Protein AF-A0A355B8I3-F1 (afdb_monomer)

Structure (mmCIF, N/CA/C/O backbone):
data_AF-A0A355B8I3-F1
#
_entry.id   AF-A0A355B8I3-F1
#
loop_
_atom_site.group_PDB
_atom_site.id
_atom_site.type_symbol
_atom_site.label_atom_id
_atom_site.label_alt_id
_atom_site.label_comp_id
_atom_site.label_asym_id
_atom_site.label_entity_id
_atom_site.label_seq_id
_atom_site.pdbx_PDB_ins_code
_atom_site.Cartn_x
_atom_site.Cartn_y
_atom_site.Cartn_z
_atom_site.occupancy
_atom_site.B_iso_or_equiv
_atom_site.auth_seq_id
_atom_site.auth_comp_id
_atom_site.auth_asym_id
_atom_site.auth_atom_id
_atom_site.pdbx_PDB_model_num
ATOM 1 N N . ASP A 1 1 ? -15.608 9.219 -5.983 1.00 76.56 1 ASP A N 1
ATOM 2 C CA . ASP A 1 1 ? -17.057 8.948 -5.830 1.00 76.56 1 ASP A CA 1
ATOM 3 C C . ASP A 1 1 ? -17.484 7.616 -6.443 1.00 76.56 1 ASP A C 1
ATOM 5 O O . ASP A 1 1 ? -17.866 6.732 -5.692 1.00 76.56 1 ASP A O 1
ATOM 9 N N . ALA A 1 2 ? -17.303 7.374 -7.747 1.00 85.56 2 ALA A N 1
ATOM 10 C CA . ALA A 1 2 ? -17.703 6.097 -8.370 1.00 85.56 2 ALA A CA 1
ATOM 11 C C . ALA A 1 2 ? -17.115 4.828 -7.702 1.00 85.56 2 ALA A C 1
ATOM 13 O O . ALA A 1 2 ? -17.824 3.844 -7.498 1.00 85.56 2 ALA A O 1
ATOM 14 N N . LEU A 1 3 ? -15.827 4.836 -7.329 1.00 86.81 3 LEU A N 1
ATOM 15 C CA . LEU A 1 3 ? -15.203 3.698 -6.634 1.00 86.81 3 LEU A CA 1
ATOM 16 C C . LEU A 1 3 ? -15.751 3.507 -5.210 1.00 86.81 3 LEU A C 1
ATOM 18 O O . LEU A 1 3 ? -15.923 2.374 -4.770 1.00 86.81 3 LEU A O 1
ATOM 22 N N . GLU A 1 4 ? -16.058 4.597 -4.504 1.00 89.25 4 GLU A N 1
ATOM 23 C CA . GLU A 1 4 ? -16.682 4.537 -3.179 1.00 89.25 4 GLU A CA 1
ATOM 24 C C . GLU A 1 4 ? -18.061 3.877 -3.260 1.00 89.25 4 GLU A C 1
ATOM 26 O O . GLU A 1 4 ? -18.339 2.944 -2.506 1.00 89.25 4 GLU A O 1
ATOM 31 N N . GLU A 1 5 ? -18.900 4.307 -4.205 1.00 88.00 5 GLU A N 1
ATOM 32 C CA . GLU A 1 5 ? -20.208 3.689 -4.443 1.00 88.00 5 GLU A CA 1
ATOM 33 C C . GLU A 1 5 ? -20.073 2.211 -4.808 1.00 88.00 5 GLU A C 1
ATOM 35 O O . GLU A 1 5 ? -20.807 1.365 -4.297 1.00 88.00 5 GLU A O 1
ATOM 40 N N . LEU A 1 6 ? -19.102 1.868 -5.657 1.00 88.19 6 LEU A N 1
ATOM 41 C CA . LEU A 1 6 ? -18.865 0.489 -6.065 1.00 88.19 6 LEU A CA 1
ATOM 42 C C . LEU A 1 6 ? -18.484 -0.413 -4.878 1.00 88.19 6 LEU A C 1
ATOM 44 O O . LEU A 1 6 ? -18.972 -1.543 -4.800 1.00 88.19 6 LEU A O 1
ATOM 48 N N . ILE A 1 7 ? -17.654 0.079 -3.950 1.00 88.88 7 ILE A N 1
ATOM 49 C CA . ILE A 1 7 ? -17.290 -0.641 -2.719 1.00 88.88 7 ILE A CA 1
ATOM 50 C C . ILE A 1 7 ? -18.510 -0.803 -1.802 1.00 88.88 7 ILE A C 1
ATOM 52 O O . ILE A 1 7 ? -18.747 -1.901 -1.293 1.00 88.88 7 ILE A O 1
ATOM 56 N N . LYS A 1 8 ? -19.324 0.249 -1.649 1.00 84.94 8 LYS A N 1
ATOM 57 C CA . LYS A 1 8 ? -20.537 0.231 -0.812 1.00 84.94 8 LYS A CA 1
ATOM 58 C C . LYS A 1 8 ? -21.642 -0.676 -1.361 1.00 84.94 8 LYS A C 1
ATOM 60 O O . LYS A 1 8 ? -22.374 -1.281 -0.586 1.00 84.94 8 LYS A O 1
ATOM 65 N N . ASN A 1 9 ? -21.739 -0.840 -2.680 1.00 83.19 9 ASN A N 1
ATOM 66 C CA . ASN A 1 9 ? -22.801 -1.603 -3.350 1.00 83.19 9 ASN A CA 1
ATOM 67 C C . ASN A 1 9 ? -22.689 -3.144 -3.214 1.00 83.19 9 ASN A C 1
ATOM 69 O O . ASN A 1 9 ? -23.221 -3.875 -4.051 1.00 83.19 9 ASN A O 1
ATOM 73 N N . ASN A 1 10 ? -22.003 -3.671 -2.189 1.00 66.75 10 ASN A N 1
ATOM 74 C CA . ASN A 1 10 ? -21.878 -5.103 -1.847 1.00 66.75 10 ASN A CA 1
ATOM 75 C C . ASN A 1 10 ? -21.347 -6.045 -2.949 1.00 66.75 10 ASN A C 1
ATOM 77 O O . ASN A 1 10 ? -21.286 -7.261 -2.748 1.00 66.75 10 ASN A O 1
ATOM 81 N N . LYS A 1 11 ? -20.889 -5.520 -4.093 1.00 75.38 11 LYS A N 1
ATOM 82 C CA . LYS A 1 11 ? -20.169 -6.314 -5.104 1.00 75.38 11 LYS A CA 1
ATOM 83 C C . LYS A 1 11 ? -18.812 -6.790 -4.576 1.00 75.38 11 LYS A C 1
ATOM 85 O O . LYS A 1 11 ? -18.351 -7.863 -4.952 1.00 75.38 11 LYS A O 1
ATOM 90 N N . PHE A 1 12 ? -18.224 -6.043 -3.642 1.00 80.62 12 PHE A N 1
ATOM 91 C CA . PHE A 1 12 ? -16.999 -6.405 -2.937 1.00 80.62 12 PHE A CA 1
ATOM 92 C C . PHE A 1 12 ? -17.297 -6.868 -1.508 1.00 80.62 12 PHE A C 1
ATOM 94 O O . PHE A 1 12 ? -17.072 -6.131 -0.552 1.00 80.62 12 PHE A O 1
ATOM 101 N N . LYS A 1 13 ? -17.766 -8.114 -1.354 1.00 78.81 13 LYS A N 1
ATOM 102 C CA . LYS A 1 13 ? -18.180 -8.707 -0.059 1.00 78.81 13 LYS A CA 1
ATOM 103 C C . LYS A 1 13 ? -17.162 -8.555 1.081 1.00 78.81 13 LYS A C 1
ATOM 105 O O . LYS A 1 13 ? -17.541 -8.554 2.245 1.00 78.81 13 LYS A O 1
ATOM 110 N N . HIS A 1 14 ? -15.873 -8.472 0.750 1.00 83.94 14 HIS A N 1
ATOM 111 C CA . HIS A 1 14 ? -14.788 -8.372 1.728 1.00 83.94 14 HIS A CA 1
ATOM 112 C C . HIS A 1 14 ? -14.311 -6.937 1.986 1.00 83.94 14 HIS A C 1
ATOM 114 O O . HIS A 1 14 ? -13.550 -6.730 2.924 1.00 83.94 14 HIS A O 1
ATOM 120 N N . LEU A 1 15 ? -14.763 -5.959 1.194 1.00 87.69 15 LEU A N 1
ATOM 121 C CA . LEU A 1 15 ? -14.405 -4.542 1.339 1.00 87.69 15 LEU A CA 1
ATOM 122 C C . LEU A 1 15 ? -15.595 -3.677 1.769 1.00 87.69 15 LEU A C 1
ATOM 124 O O . LEU A 1 15 ? -15.395 -2.600 2.316 1.00 87.69 15 LEU A O 1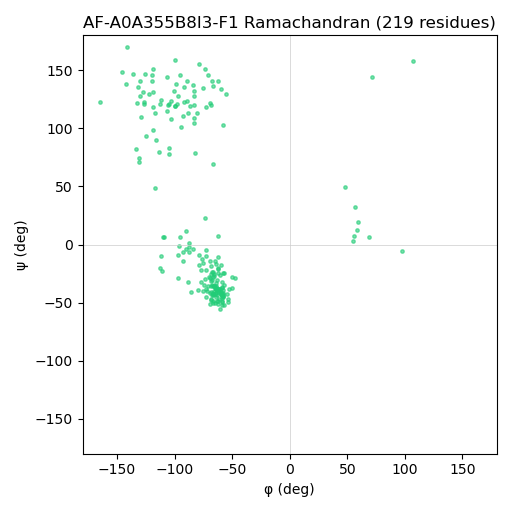
ATOM 128 N N . SER A 1 16 ? -16.828 -4.150 1.577 1.00 85.25 16 SER A N 1
ATOM 129 C CA . SER A 1 16 ? -18.055 -3.408 1.892 1.00 85.25 16 SER A CA 1
ATOM 130 C C . SER A 1 16 ? -18.221 -3.066 3.377 1.00 85.25 16 SER A C 1
ATOM 132 O O . SER A 1 16 ? -18.956 -2.144 3.707 1.00 85.25 16 SER A O 1
ATOM 134 N N . ASN A 1 17 ? -17.531 -3.782 4.270 1.00 88.25 17 ASN A N 1
ATOM 135 C CA . ASN A 1 17 ? -17.578 -3.555 5.720 1.00 88.25 17 ASN A CA 1
ATOM 136 C C . ASN A 1 17 ? -16.566 -2.506 6.211 1.00 88.25 17 ASN A C 1
ATOM 138 O O . ASN A 1 17 ? -16.439 -2.302 7.418 1.00 88.25 17 ASN A O 1
ATOM 142 N N . TYR A 1 18 ? -15.793 -1.901 5.309 1.00 93.69 18 TYR A N 1
ATOM 143 C CA . TYR A 1 18 ? -14.809 -0.887 5.662 1.00 93.69 18 TYR A CA 1
ATOM 144 C C . TYR A 1 18 ? -15.457 0.497 5.634 1.00 93.69 18 TYR A C 1
ATOM 146 O O . TYR A 1 18 ? -16.221 0.826 4.727 1.00 93.69 18 TYR A O 1
ATOM 154 N N . GLU A 1 19 ? -15.097 1.337 6.598 1.00 94.19 19 GLU A N 1
ATOM 155 C CA . GLU A 1 19 ? -15.420 2.757 6.568 1.00 94.19 19 GLU A CA 1
ATOM 156 C C . GLU A 1 19 ? -14.625 3.428 5.444 1.00 94.19 19 GLU A C 1
ATOM 158 O O . GLU A 1 19 ? -13.388 3.423 5.438 1.00 94.19 19 GLU A O 1
ATOM 163 N N . ILE A 1 20 ? -15.335 4.020 4.484 1.00 93.38 20 ILE A N 1
ATOM 164 C CA . ILE A 1 20 ? -14.699 4.703 3.358 1.00 93.38 20 ILE A CA 1
ATOM 165 C C . ILE A 1 20 ? -14.387 6.143 3.748 1.00 93.38 20 ILE A C 1
ATOM 167 O O . ILE A 1 20 ? -15.273 6.944 4.035 1.00 93.38 20 ILE A O 1
ATOM 171 N N . ILE A 1 21 ? -13.104 6.481 3.713 1.00 93.38 21 ILE A N 1
ATOM 172 C CA . ILE A 1 21 ? -12.586 7.829 3.917 1.00 93.38 21 ILE A CA 1
ATOM 173 C C . ILE A 1 21 ? -12.185 8.347 2.539 1.00 93.38 21 ILE A C 1
ATOM 175 O O . ILE A 1 21 ? -11.039 8.213 2.104 1.00 93.38 21 ILE A O 1
ATOM 179 N N . ASN A 1 22 ? -13.162 8.869 1.803 1.00 91.31 22 ASN A N 1
ATOM 180 C CA . ASN A 1 22 ? -12.924 9.394 0.467 1.00 91.31 22 ASN A CA 1
ATOM 181 C C . ASN A 1 22 ? -12.396 10.831 0.548 1.00 91.31 22 ASN A C 1
ATOM 183 O O . ASN A 1 22 ? -13.121 11.765 0.883 1.00 91.31 22 ASN A O 1
ATOM 187 N N . ILE A 1 23 ? -11.113 10.994 0.230 1.00 90.56 23 ILE A N 1
ATOM 188 C CA . ILE A 1 23 ? -10.436 12.293 0.135 1.00 90.56 23 ILE A CA 1
ATOM 189 C C . ILE A 1 23 ? -10.115 12.664 -1.317 1.00 90.56 23 ILE A C 1
ATOM 191 O O . ILE A 1 23 ? -9.437 13.666 -1.560 1.00 90.56 23 ILE A O 1
ATOM 195 N N . SER A 1 24 ? -10.589 11.853 -2.268 1.00 84.31 24 SER A N 1
ATOM 196 C CA . SER A 1 24 ? -10.518 12.097 -3.704 1.00 84.31 24 SER A CA 1
ATOM 197 C C . SER A 1 24 ? -11.750 12.884 -4.160 1.00 84.31 24 SER A C 1
ATOM 199 O O . SER A 1 24 ? -12.881 12.459 -3.942 1.00 84.31 24 SER A O 1
ATOM 201 N N . GLY A 1 25 ? -11.537 14.042 -4.785 1.00 72.25 25 GLY A N 1
ATOM 202 C CA . GLY A 1 25 ? -12.615 14.891 -5.305 1.00 72.25 25 GLY A CA 1
ATOM 203 C C . GLY A 1 25 ? -12.861 16.171 -4.501 1.00 72.25 25 GLY A C 1
ATOM 204 O O . GLY A 1 25 ? -12.495 16.281 -3.332 1.00 72.25 25 GLY A O 1
ATOM 205 N N . VAL A 1 26 ? -13.479 17.146 -5.172 1.00 64.62 26 VAL A N 1
ATOM 206 C CA . VAL A 1 26 ? -13.673 18.525 -4.684 1.00 64.62 26 VAL A CA 1
ATOM 207 C C . VAL A 1 26 ? -14.802 18.610 -3.648 1.00 64.62 26 VAL A C 1
ATOM 209 O O . VAL A 1 26 ? -14.736 19.391 -2.704 1.00 64.62 26 VAL A O 1
ATOM 212 N N . GLU A 1 27 ? -15.834 17.771 -3.767 1.00 62.66 27 GLU A N 1
ATOM 213 C CA . GLU A 1 27 ? -17.009 17.828 -2.884 1.00 62.66 27 GLU A CA 1
ATOM 214 C C . GLU A 1 27 ? -16.705 17.375 -1.443 1.00 62.66 27 GLU A C 1
ATOM 216 O O . GLU A 1 27 ? -17.299 17.878 -0.485 1.00 62.66 27 GLU A O 1
ATOM 221 N N . ASN A 1 28 ? -15.713 16.495 -1.272 1.00 65.56 28 ASN A N 1
ATOM 222 C CA . ASN A 1 28 ? -15.303 15.949 0.025 1.00 65.56 28 ASN A CA 1
ATOM 223 C C . ASN A 1 28 ? -14.323 16.843 0.806 1.00 65.56 28 ASN A C 1
ATOM 225 O O . ASN A 1 28 ? -14.018 16.549 1.967 1.00 65.56 28 ASN A O 1
ATOM 229 N N . GLU A 1 29 ? -13.878 17.970 0.239 1.00 63.00 29 GLU A N 1
ATOM 230 C CA . GLU A 1 29 ? -13.034 18.947 0.947 1.00 63.00 29 GLU A CA 1
ATOM 231 C C . GLU A 1 29 ? -13.726 19.529 2.187 1.00 63.00 29 GLU A C 1
ATOM 233 O O . GLU A 1 29 ? -13.066 19.888 3.160 1.00 63.00 29 GLU A O 1
ATOM 238 N N . LYS A 1 30 ? -15.066 19.557 2.207 1.00 64.50 30 LYS A N 1
ATOM 239 C CA . LYS A 1 30 ? -15.836 20.008 3.376 1.00 64.50 30 LYS A CA 1
ATOM 240 C C . LYS A 1 30 ? -15.677 19.082 4.585 1.00 64.50 30 LYS A C 1
ATOM 242 O O . LYS A 1 30 ? -15.640 19.577 5.711 1.00 64.50 30 LYS A O 1
ATOM 247 N N . ASN A 1 31 ? -15.564 17.774 4.346 1.00 71.19 31 ASN A N 1
ATOM 248 C CA . ASN A 1 31 ? -15.461 16.747 5.386 1.00 71.19 31 ASN A CA 1
ATOM 249 C C . ASN A 1 31 ? -14.005 16.489 5.800 1.00 71.19 31 ASN A C 1
ATOM 251 O O . ASN A 1 31 ? -13.736 16.205 6.965 1.00 71.19 31 ASN A O 1
ATOM 255 N N . PHE A 1 32 ? -13.063 16.637 4.863 1.00 82.06 32 PHE A N 1
ATOM 256 C CA . PHE A 1 32 ? -11.634 16.393 5.069 1.00 82.06 32 PHE A CA 1
ATOM 257 C C . PHE A 1 32 ? -10.796 17.570 4.559 1.00 82.06 32 PHE A C 1
ATOM 259 O O . PHE A 1 32 ? -10.105 17.476 3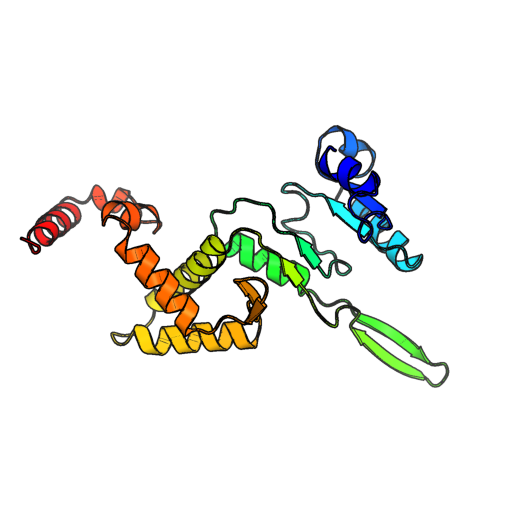.536 1.00 82.06 32 PHE A O 1
ATOM 266 N N . LYS A 1 33 ? -10.876 18.688 5.291 1.00 78.94 33 LYS A N 1
ATOM 267 C CA . LYS A 1 33 ? -10.224 19.965 4.949 1.00 78.94 33 LYS A CA 1
ATOM 268 C C . LYS A 1 33 ? -8.703 19.865 4.904 1.00 78.94 33 LYS A C 1
ATOM 270 O O . LYS A 1 33 ? -8.067 20.456 4.040 1.00 78.94 33 LYS A O 1
ATOM 275 N N . ASP A 1 34 ? -8.125 19.095 5.816 1.00 85.19 34 ASP A N 1
ATOM 276 C CA . ASP A 1 34 ? -6.684 18.938 5.950 1.00 85.19 34 ASP A CA 1
ATOM 277 C C . ASP A 1 34 ? -6.302 17.489 6.290 1.00 85.19 34 ASP A C 1
ATOM 279 O O . ASP A 1 34 ? -7.139 16.634 6.591 1.00 85.19 34 ASP A O 1
ATOM 283 N N . THR A 1 35 ? -5.002 17.215 6.221 1.00 87.81 35 THR A N 1
ATOM 284 C CA . THR A 1 35 ? -4.396 15.918 6.543 1.00 87.81 35 THR A CA 1
ATOM 285 C C . THR A 1 35 ? -4.677 15.480 7.987 1.00 87.81 35 THR A C 1
ATOM 287 O O . THR A 1 35 ? -4.806 14.283 8.246 1.00 87.81 35 THR A O 1
ATOM 290 N N . GLN A 1 36 ? -4.797 16.424 8.928 1.00 90.19 36 GLN A N 1
ATOM 291 C CA . GLN A 1 36 ? -4.993 16.128 10.351 1.00 90.19 36 GLN A CA 1
ATOM 292 C C . GLN A 1 36 ? -6.403 15.595 10.609 1.00 90.19 36 GLN A C 1
ATOM 294 O O . GLN A 1 36 ? -6.564 14.628 11.352 1.00 90.19 36 GLN A O 1
ATOM 299 N N . ALA A 1 37 ? -7.418 16.158 9.951 1.00 90.88 37 ALA A N 1
ATOM 300 C CA . ALA A 1 37 ? -8.794 15.676 10.014 1.00 90.88 37 ALA A CA 1
ATOM 301 C C . ALA A 1 37 ? -8.911 14.229 9.509 1.00 90.88 37 ALA A C 1
ATOM 303 O O . ALA A 1 37 ? -9.603 13.407 10.115 1.00 90.88 37 ALA A O 1
ATOM 304 N N . VAL A 1 38 ? -8.186 13.894 8.438 1.00 92.44 38 VAL A N 1
ATOM 305 C CA . VAL A 1 38 ? -8.133 12.527 7.899 1.00 92.44 38 VAL A CA 1
ATOM 306 C C . VAL A 1 38 ? -7.482 11.574 8.900 1.00 92.44 38 VAL A C 1
ATOM 308 O O . VAL A 1 38 ? -8.073 10.552 9.246 1.00 92.44 38 VAL A O 1
ATOM 311 N N . GLN A 1 39 ? -6.305 11.929 9.423 1.00 93.44 39 GLN A N 1
ATOM 312 C CA . GLN A 1 39 ? -5.606 11.138 10.443 1.00 93.44 39 GLN A CA 1
ATOM 313 C C . GLN A 1 39 ? -6.463 10.940 11.702 1.00 93.44 39 GLN A C 1
ATOM 315 O O . GLN A 1 39 ? -6.527 9.837 12.240 1.00 93.44 39 GLN A O 1
ATOM 320 N N . ALA A 1 40 ? -7.168 11.979 12.154 1.00 94.00 40 ALA A N 1
ATOM 321 C CA . ALA A 1 40 ? -8.057 11.904 13.308 1.00 94.00 40 ALA A CA 1
ATOM 322 C C . ALA A 1 40 ? -9.229 10.941 13.071 1.00 94.00 40 ALA A C 1
ATOM 324 O O . ALA A 1 40 ? -9.560 10.151 13.958 1.00 94.00 40 ALA A O 1
ATOM 325 N N . LYS A 1 41 ? -9.833 10.960 11.874 1.00 95.38 41 LYS A N 1
ATOM 326 C CA . LYS A 1 41 ? -10.899 10.021 11.500 1.00 95.38 41 LYS A CA 1
ATOM 327 C C . LYS A 1 41 ? -10.388 8.579 11.464 1.00 95.38 41 LYS A C 1
ATOM 329 O O . LYS A 1 41 ? -11.041 7.714 12.040 1.00 95.38 41 LYS A O 1
ATOM 334 N N . ILE A 1 42 ? -9.223 8.334 10.859 1.00 95.69 42 ILE A N 1
ATOM 335 C CA . ILE A 1 42 ? -8.589 7.005 10.821 1.00 95.69 42 ILE A CA 1
ATOM 336 C C . ILE A 1 42 ? -8.327 6.500 12.242 1.00 95.69 42 ILE A C 1
ATOM 338 O O . ILE A 1 42 ? -8.759 5.406 12.599 1.00 95.69 42 ILE A O 1
ATOM 342 N N . LYS A 1 43 ? -7.707 7.330 13.087 1.00 95.25 43 LYS A N 1
ATOM 343 C CA . LYS A 1 43 ? -7.402 6.994 14.482 1.00 95.25 43 LYS A CA 1
ATOM 344 C C . LYS A 1 43 ? -8.657 6.702 15.306 1.00 95.25 43 LYS A C 1
ATOM 346 O O . LYS A 1 43 ? -8.642 5.803 16.145 1.00 95.25 43 LYS A O 1
ATOM 351 N N . LYS A 1 44 ? -9.744 7.447 15.076 1.00 96.50 44 LYS A N 1
ATOM 352 C CA . LYS A 1 44 ? -11.037 7.188 15.719 1.00 96.50 44 LYS A CA 1
ATOM 353 C C . LYS A 1 44 ? -11.574 5.811 15.321 1.00 96.50 44 LYS A C 1
ATOM 355 O O . LYS A 1 44 ? -11.877 5.017 16.205 1.00 96.50 44 LYS A O 1
ATOM 360 N N . CYS A 1 45 ? -11.630 5.516 14.023 1.00 96.94 45 CYS A N 1
ATOM 361 C CA . CYS A 1 45 ? -12.082 4.215 13.530 1.00 96.94 45 CYS A CA 1
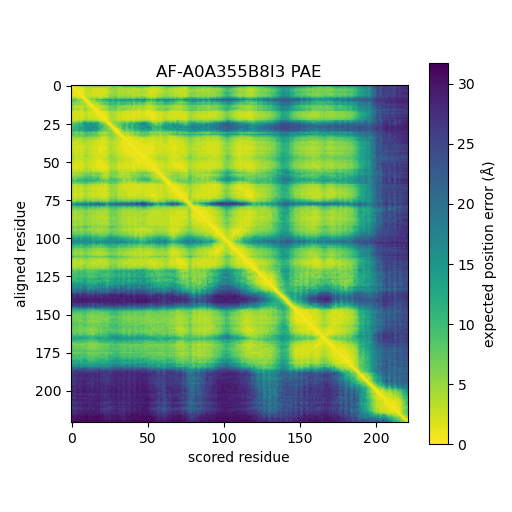ATOM 362 C C . CYS A 1 45 ? -11.235 3.066 14.096 1.00 96.94 45 CYS A C 1
ATOM 364 O O . CYS A 1 45 ? -11.791 2.101 14.606 1.00 96.94 45 CYS A O 1
ATOM 366 N N . GLU A 1 46 ? -9.910 3.211 14.119 1.00 94.69 46 GLU A N 1
ATOM 367 C CA . GLU A 1 46 ? -8.995 2.232 14.720 1.00 94.69 46 GLU A CA 1
ATOM 368 C C . GLU A 1 46 ? -9.278 2.011 16.219 1.00 94.69 46 GLU A C 1
ATOM 370 O O . GLU A 1 46 ? -9.297 0.875 16.688 1.00 94.69 46 GLU A O 1
ATOM 375 N N . SER A 1 47 ? -9.563 3.075 16.983 1.00 94.62 47 SER A N 1
ATOM 376 C CA . SER A 1 47 ? -9.927 2.952 18.407 1.00 94.62 47 SER A CA 1
ATOM 377 C C . SER A 1 47 ? -11.268 2.248 18.642 1.00 94.62 47 SER A C 1
ATOM 379 O O . SER A 1 47 ? -11.479 1.660 19.700 1.00 94.62 47 SER A O 1
ATOM 381 N N . GLU A 1 48 ? -12.148 2.277 17.642 1.00 96.31 48 GLU A N 1
ATOM 382 C CA . GLU A 1 48 ? -13.460 1.624 17.631 1.00 96.31 48 GLU A CA 1
ATOM 383 C C . GLU A 1 48 ? -13.409 0.244 16.942 1.00 96.31 48 GLU A C 1
ATOM 385 O O . GLU A 1 48 ? -14.444 -0.395 16.759 1.00 96.31 48 GLU A O 1
ATOM 390 N N . ASN A 1 49 ? -12.211 -0.236 16.570 1.00 93.94 49 ASN A N 1
ATOM 391 C CA . ASN A 1 49 ? -11.985 -1.482 15.829 1.00 93.94 49 ASN A CA 1
ATOM 392 C C . ASN A 1 49 ? -12.736 -1.541 14.478 1.00 93.94 49 ASN A C 1
ATOM 394 O O . ASN A 1 49 ? -13.169 -2.602 14.019 1.00 93.94 49 ASN A O 1
ATOM 398 N N . VAL A 1 50 ? -12.898 -0.382 13.838 1.00 95.81 50 VAL A N 1
ATOM 399 C CA . VAL A 1 50 ? -13.521 -0.207 12.523 1.00 95.81 50 VAL A CA 1
ATOM 400 C C . VAL A 1 50 ? -12.431 -0.121 11.462 1.00 95.81 50 VAL A C 1
ATOM 402 O O . VAL A 1 50 ? -11.587 0.775 11.482 1.00 95.81 50 VAL A O 1
ATOM 405 N N . LYS A 1 51 ? -12.470 -1.037 10.492 1.00 94.44 51 LYS A N 1
ATOM 406 C CA . LYS A 1 51 ? -11.527 -1.039 9.367 1.00 94.44 51 LYS A CA 1
ATOM 407 C C . LYS A 1 51 ? -11.819 0.122 8.421 1.00 94.44 51 LYS A C 1
ATOM 409 O O . LYS A 1 51 ? -12.982 0.457 8.214 1.00 94.44 51 LYS A O 1
ATOM 414 N N . THR A 1 52 ? -10.786 0.700 7.810 1.00 95.75 52 THR A N 1
ATOM 415 C CA . THR A 1 52 ? -10.934 1.866 6.923 1.00 95.75 52 THR A CA 1
ATOM 416 C C . THR A 1 52 ? -10.320 1.630 5.546 1.00 95.75 52 THR A C 1
ATOM 418 O O . THR A 1 52 ? -9.317 0.931 5.418 1.00 95.75 52 THR A O 1
ATOM 421 N N . ILE A 1 53 ? -10.923 2.212 4.507 1.00 95.31 53 ILE A N 1
ATOM 422 C CA . ILE A 1 53 ? -10.312 2.364 3.179 1.00 95.31 53 ILE A CA 1
ATOM 423 C C . ILE A 1 53 ? -10.219 3.856 2.903 1.00 95.31 53 ILE A C 1
ATOM 425 O O . ILE A 1 53 ? -11.238 4.543 2.826 1.00 95.31 53 ILE A O 1
ATOM 429 N N . THR A 1 54 ? -9.004 4.365 2.726 1.00 94.25 54 THR A N 1
ATOM 430 C CA . THR A 1 54 ? -8.805 5.740 2.268 1.00 94.25 54 THR A CA 1
ATOM 431 C C . THR A 1 54 ? -8.704 5.769 0.747 1.00 94.25 54 THR A C 1
ATOM 433 O O . THR A 1 54 ? -7.834 5.120 0.172 1.00 94.25 54 THR A O 1
ATOM 436 N N . LEU A 1 55 ? -9.572 6.540 0.088 1.00 92.56 55 LEU A N 1
ATOM 437 C CA . LEU A 1 55 ? -9.486 6.788 -1.354 1.00 92.56 55 LEU A CA 1
ATOM 438 C C . LEU A 1 55 ? -8.824 8.143 -1.583 1.00 92.56 55 LEU A C 1
ATOM 440 O O . LEU A 1 55 ? -9.349 9.161 -1.135 1.00 92.56 55 LEU A O 1
ATOM 444 N N . THR A 1 56 ? -7.685 8.166 -2.273 1.00 88.75 56 THR A N 1
ATOM 445 C CA . THR A 1 56 ? -6.895 9.385 -2.480 1.00 88.75 56 THR A CA 1
ATOM 446 C C . THR A 1 56 ? -6.388 9.523 -3.912 1.00 88.75 56 THR A C 1
ATOM 448 O O . THR A 1 56 ? -6.067 8.536 -4.568 1.00 88.75 56 THR A O 1
ATOM 451 N N . VAL A 1 57 ? -6.289 10.769 -4.380 1.00 86.19 57 VAL A N 1
ATOM 452 C CA . VAL A 1 57 ? -5.633 11.150 -5.638 1.00 86.19 57 VAL A CA 1
ATOM 453 C C . VAL A 1 57 ? -4.654 12.272 -5.316 1.00 86.19 57 VAL A C 1
ATOM 455 O O . VAL A 1 57 ? -5.077 13.371 -4.970 1.00 86.19 57 VAL A O 1
ATOM 458 N N . ASN A 1 58 ? -3.350 11.988 -5.374 1.00 78.88 58 ASN A N 1
ATOM 459 C CA . ASN A 1 58 ? -2.247 12.929 -5.105 1.00 78.88 58 ASN A CA 1
ATOM 460 C C . ASN A 1 58 ? -2.269 13.653 -3.738 1.00 78.88 58 ASN A C 1
ATOM 462 O O . ASN A 1 58 ? -1.375 14.446 -3.451 1.00 78.88 58 ASN A O 1
ATOM 466 N N . ARG A 1 59 ? -3.232 13.359 -2.856 1.00 84.19 59 ARG A N 1
ATOM 467 C CA . ARG A 1 59 ? -3.293 13.862 -1.479 1.00 84.19 59 ARG A CA 1
ATOM 468 C C . ARG A 1 59 ? -2.683 12.855 -0.522 1.00 84.19 59 ARG A C 1
ATOM 470 O O . ARG A 1 59 ? -2.799 11.646 -0.709 1.00 84.19 59 ARG A O 1
ATOM 477 N N . MET A 1 60 ? -2.039 13.366 0.522 1.00 81.06 60 MET A N 1
ATOM 478 C CA . MET A 1 60 ? -1.364 12.561 1.548 1.00 81.06 60 MET A CA 1
ATOM 479 C C . MET A 1 60 ? -0.260 11.624 1.015 1.00 81.06 60 MET A C 1
ATOM 481 O O . MET A 1 60 ? 0.240 10.762 1.738 1.00 81.06 60 MET A O 1
ATOM 485 N N . LEU A 1 61 ? 0.156 11.816 -0.243 1.00 74.44 61 LEU A N 1
ATOM 486 C CA . LEU A 1 61 ? 1.281 11.112 -0.854 1.00 74.44 61 LEU A CA 1
ATOM 487 C C . LEU A 1 61 ? 2.617 11.812 -0.598 1.00 74.44 61 LEU A C 1
ATOM 489 O O . LEU A 1 61 ? 3.642 11.241 -0.932 1.00 74.44 61 LEU A O 1
ATOM 493 N N . THR A 1 62 ? 2.630 13.005 0.008 1.00 72.12 62 THR A N 1
ATOM 494 C CA . THR A 1 62 ? 3.851 13.758 0.336 1.00 72.12 62 THR A CA 1
ATOM 495 C C . THR A 1 62 ? 3.675 14.450 1.683 1.00 72.12 62 THR A C 1
ATOM 497 O O . THR A 1 62 ? 2.609 14.988 1.967 1.00 72.12 62 THR A O 1
ATOM 500 N N . GLY A 1 63 ? 4.709 14.435 2.529 1.00 72.62 63 GLY A N 1
ATOM 501 C CA . GLY A 1 63 ? 4.713 15.176 3.799 1.00 72.62 63 GLY A CA 1
ATOM 502 C C . GLY A 1 63 ? 3.758 14.666 4.888 1.00 72.62 63 GLY A C 1
ATOM 503 O O . GLY A 1 63 ? 3.641 15.308 5.926 1.00 72.62 63 GLY A O 1
ATOM 504 N N . SER A 1 64 ? 3.091 13.525 4.690 1.00 81.69 64 SER A N 1
ATOM 505 C CA . SER A 1 64 ? 2.210 12.912 5.687 1.00 81.69 64 SER A CA 1
ATOM 506 C C . SER A 1 64 ? 2.523 11.437 5.899 1.00 81.69 64 SER A C 1
ATOM 508 O O . SER A 1 64 ? 2.757 10.698 4.939 1.00 81.69 64 SER A O 1
ATOM 510 N N . THR A 1 65 ? 2.449 11.016 7.159 1.00 85.50 65 THR A N 1
ATOM 511 C CA . THR A 1 65 ? 2.559 9.619 7.581 1.00 85.50 65 THR A CA 1
ATOM 512 C C . THR A 1 65 ? 1.264 9.212 8.267 1.00 85.50 65 THR A C 1
ATOM 514 O O . THR A 1 65 ? 0.781 9.924 9.147 1.00 85.50 65 THR A O 1
ATOM 517 N N . VAL A 1 66 ? 0.704 8.072 7.870 1.00 92.06 66 VAL A N 1
ATOM 518 C CA . VAL A 1 66 ? -0.457 7.454 8.519 1.00 92.06 66 VAL A CA 1
ATOM 519 C C . VAL A 1 66 ? -0.014 6.085 9.028 1.00 92.06 66 VAL A C 1
ATOM 521 O O . VAL A 1 66 ? 0.085 5.144 8.236 1.00 92.06 66 VAL A O 1
ATOM 524 N N . PRO A 1 67 ? 0.332 5.966 10.321 1.00 92.56 67 PRO A N 1
ATOM 525 C CA . PRO A 1 67 ? 0.793 4.711 10.894 1.00 92.56 67 PRO A CA 1
ATOM 526 C C . PRO A 1 67 ? -0.219 3.581 10.751 1.00 92.56 67 PRO A C 1
ATOM 528 O O . PRO A 1 67 ? 0.194 2.445 10.731 1.00 92.56 67 PRO A O 1
ATOM 531 N N . GLU A 1 68 ? -1.511 3.835 10.613 1.00 94.31 68 GLU A N 1
ATOM 532 C CA . GLU A 1 68 ? -2.533 2.790 10.542 1.00 94.31 68 GLU A CA 1
ATOM 533 C C . GLU A 1 68 ? -2.628 2.112 9.160 1.00 94.31 68 GLU A C 1
ATOM 535 O O . GLU A 1 68 ? -3.172 1.018 9.057 1.00 94.31 68 GLU A O 1
ATOM 540 N N . TRP A 1 69 ? -2.090 2.712 8.090 1.00 94.12 69 TRP A N 1
ATOM 541 C CA . TRP A 1 69 ? -2.131 2.102 6.754 1.00 94.12 69 TRP A CA 1
ATOM 542 C C . TRP A 1 69 ? -1.169 0.918 6.640 1.00 94.12 69 TRP A C 1
ATOM 544 O O . TRP A 1 69 ? 0.044 1.098 6.742 1.00 94.12 69 TRP A O 1
ATOM 554 N N . ASP A 1 70 ? -1.699 -0.276 6.378 1.00 93.81 70 ASP A N 1
ATOM 555 C CA . ASP A 1 70 ? -0.933 -1.519 6.197 1.00 93.81 70 ASP A CA 1
ATOM 556 C C . ASP A 1 70 ? -0.943 -2.048 4.751 1.00 93.81 70 ASP A C 1
ATOM 558 O O . ASP A 1 70 ? -0.022 -2.753 4.341 1.00 93.81 70 ASP A O 1
ATOM 562 N N . THR A 1 71 ? -1.945 -1.657 3.961 1.00 93.38 71 THR A N 1
ATOM 563 C CA . THR A 1 71 ? -2.173 -2.133 2.598 1.00 93.38 71 THR A CA 1
ATOM 564 C C . THR A 1 71 ? -2.421 -0.967 1.648 1.00 93.38 71 THR A C 1
ATOM 566 O O . THR A 1 71 ? -3.197 -0.060 1.950 1.00 93.38 71 THR A O 1
ATOM 569 N N . MET A 1 72 ? -1.800 -1.000 0.469 1.00 92.19 72 MET A N 1
ATOM 570 C CA . MET A 1 72 ? -1.987 -0.010 -0.587 1.00 92.19 72 MET A CA 1
ATOM 571 C C . MET A 1 72 ? -2.363 -0.692 -1.900 1.00 92.19 72 MET A C 1
ATOM 573 O O . MET A 1 72 ? -1.602 -1.493 -2.435 1.00 92.19 72 MET A O 1
ATOM 577 N N . LEU A 1 73 ? -3.528 -0.337 -2.445 1.00 91.38 73 LEU A N 1
ATOM 578 C CA . LEU A 1 73 ? -3.886 -0.669 -3.823 1.00 91.38 73 LEU A CA 1
ATOM 579 C C . LEU A 1 73 ? -3.376 0.447 -4.729 1.00 91.38 73 LEU A C 1
ATOM 581 O O . LEU A 1 73 ? -3.837 1.587 -4.649 1.00 91.38 73 LEU A O 1
ATOM 585 N N . TYR A 1 74 ? -2.405 0.122 -5.568 1.00 88.56 74 TYR A N 1
ATOM 586 C CA . TYR A 1 74 ? -1.719 1.089 -6.400 1.00 88.56 74 TYR A CA 1
ATOM 587 C C . TYR A 1 74 ? -2.377 1.158 -7.779 1.00 88.56 74 TYR A C 1
ATOM 589 O O . TYR A 1 74 ? -2.194 0.292 -8.628 1.00 88.56 74 TYR A O 1
ATOM 597 N N . LEU A 1 75 ? -3.200 2.191 -7.979 1.00 86.62 75 LEU A N 1
ATOM 598 C CA . LEU A 1 75 ? -3.976 2.412 -9.209 1.00 86.62 75 LEU A CA 1
ATOM 599 C C . LEU A 1 75 ? -3.469 3.608 -10.031 1.00 86.62 75 LEU A C 1
ATOM 601 O O . LEU A 1 75 ? -4.114 4.017 -10.994 1.00 86.62 75 LEU A O 1
ATOM 605 N N . LYS A 1 76 ? -2.340 4.208 -9.634 1.00 78.88 76 LYS A N 1
ATOM 606 C CA . LYS A 1 76 ? -1.743 5.349 -10.334 1.00 78.88 76 LYS A CA 1
ATOM 607 C C . LYS A 1 76 ? -0.879 4.846 -11.484 1.00 78.88 76 LYS A C 1
ATOM 609 O O . LYS A 1 76 ? -0.089 3.918 -11.320 1.00 78.88 76 LYS A O 1
ATOM 614 N N . ASP A 1 77 ? -0.983 5.512 -12.628 1.00 73.38 77 ASP A N 1
ATOM 615 C CA . ASP A 1 77 ? -0.042 5.309 -13.721 1.00 73.38 77 ASP A CA 1
ATOM 616 C C . ASP A 1 77 ? 1.232 6.136 -13.473 1.00 73.38 77 ASP A C 1
ATOM 618 O O . ASP A 1 77 ? 1.361 7.262 -13.943 1.00 73.38 77 ASP A O 1
ATOM 622 N N . THR A 1 78 ? 2.129 5.661 -12.603 1.00 63.62 78 THR A N 1
ATOM 623 C CA . THR A 1 78 ? 3.357 6.391 -12.240 1.00 63.62 78 THR A CA 1
ATOM 624 C C . THR A 1 78 ? 4.527 6.229 -13.200 1.00 63.62 78 THR A C 1
ATOM 626 O O . THR A 1 78 ? 4.959 5.128 -13.521 1.00 63.62 78 THR A O 1
ATOM 629 N N . ALA A 1 79 ? 5.136 7.355 -13.562 1.00 58.53 79 ALA A N 1
ATOM 630 C CA . ALA A 1 79 ? 6.317 7.407 -14.420 1.00 58.53 79 ALA A CA 1
ATOM 631 C C . ALA A 1 79 ? 7.666 7.349 -13.659 1.00 58.53 79 ALA A C 1
ATOM 633 O O . ALA A 1 79 ? 8.708 7.336 -14.306 1.00 58.53 79 ALA A O 1
ATOM 634 N N . SER A 1 80 ? 7.687 7.329 -12.313 1.00 72.50 80 SER A N 1
ATOM 635 C CA . SER A 1 80 ? 8.920 7.499 -11.514 1.00 72.50 80 SER A CA 1
ATOM 636 C C . SER A 1 80 ? 9.130 6.414 -10.432 1.00 72.50 80 SER A C 1
ATOM 638 O O . SER A 1 80 ? 8.258 6.244 -9.573 1.00 72.50 80 SER A O 1
ATOM 640 N N . PRO A 1 81 ? 10.313 5.755 -10.390 1.00 71.75 81 PRO A N 1
ATOM 641 C CA . PRO A 1 81 ? 10.701 4.821 -9.319 1.00 71.75 81 PRO A CA 1
ATOM 642 C C . PRO A 1 81 ? 10.678 5.432 -7.922 1.00 71.75 81 PRO A C 1
ATOM 644 O O . PRO A 1 81 ? 10.302 4.779 -6.952 1.00 71.75 81 PRO A O 1
ATOM 647 N N . GLN A 1 82 ? 11.034 6.710 -7.817 1.00 76.44 82 GLN A N 1
ATOM 648 C CA . GLN A 1 82 ? 11.112 7.422 -6.549 1.00 76.44 82 GLN A CA 1
ATOM 649 C C . GLN A 1 82 ? 9.732 7.581 -5.904 1.00 76.44 82 GLN A C 1
ATOM 651 O O . GLN A 1 82 ? 9.603 7.422 -4.692 1.00 76.44 82 GLN A O 1
ATOM 656 N N . GLU A 1 83 ? 8.690 7.871 -6.690 1.00 78.81 83 GLU A N 1
ATOM 657 C CA . GLU A 1 83 ? 7.318 7.938 -6.168 1.00 78.81 83 GLU A CA 1
ATOM 658 C C . GLU A 1 83 ? 6.838 6.574 -5.656 1.00 78.81 83 GLU A C 1
ATOM 660 O O . GLU A 1 83 ? 6.124 6.503 -4.652 1.00 78.81 83 GLU A O 1
ATOM 665 N N . TYR A 1 84 ? 7.235 5.497 -6.335 1.00 81.38 84 TYR A N 1
ATOM 666 C CA . TYR A 1 84 ? 6.861 4.134 -5.976 1.00 81.38 84 TYR A CA 1
ATOM 667 C C . TYR A 1 84 ? 7.520 3.691 -4.663 1.00 81.38 84 TYR A C 1
ATOM 669 O O . TYR A 1 84 ? 6.834 3.255 -3.738 1.00 81.38 84 TYR A O 1
ATOM 677 N N . ASP A 1 85 ? 8.826 3.914 -4.518 1.00 80.25 85 ASP A N 1
ATOM 678 C CA . ASP A 1 85 ? 9.551 3.618 -3.276 1.00 80.25 85 ASP A CA 1
ATOM 679 C C . ASP A 1 85 ? 9.041 4.439 -2.102 1.00 80.25 85 ASP A C 1
ATOM 681 O O . ASP A 1 85 ? 8.851 3.924 -1.000 1.00 80.25 85 ASP A O 1
ATOM 685 N N . GLN A 1 86 ? 8.739 5.714 -2.336 1.00 82.62 86 GLN A N 1
ATOM 686 C CA . GLN A 1 86 ? 8.102 6.537 -1.319 1.00 82.62 86 GLN A CA 1
ATOM 687 C C . GLN A 1 86 ? 6.762 5.950 -0.866 1.00 82.62 86 GLN A C 1
ATOM 689 O O . GLN A 1 86 ? 6.438 6.038 0.317 1.00 82.62 86 GLN A O 1
ATOM 694 N N . ALA A 1 87 ? 5.977 5.356 -1.767 1.00 84.88 87 ALA A N 1
ATOM 695 C CA . ALA A 1 87 ? 4.728 4.695 -1.408 1.00 84.88 87 ALA A CA 1
ATOM 696 C C . ALA A 1 87 ? 4.966 3.440 -0.548 1.00 84.88 87 ALA A C 1
ATOM 698 O O . ALA A 1 87 ? 4.305 3.278 0.482 1.00 84.88 87 ALA A O 1
ATOM 699 N N . ILE A 1 88 ? 5.955 2.611 -0.903 1.00 84.75 88 ILE A N 1
ATOM 700 C CA . ILE A 1 88 ? 6.368 1.440 -0.110 1.00 84.75 88 ILE A CA 1
ATOM 701 C C . ILE A 1 88 ? 6.809 1.866 1.295 1.00 84.75 88 ILE A C 1
ATOM 703 O O . ILE A 1 88 ? 6.282 1.368 2.293 1.00 84.75 88 ILE A O 1
ATOM 707 N N . PHE A 1 89 ? 7.728 2.828 1.398 1.00 85.44 89 PHE A N 1
ATOM 708 C CA . PHE A 1 89 ? 8.255 3.276 2.689 1.00 85.44 89 PHE A CA 1
ATOM 709 C C . PHE A 1 89 ? 7.183 3.917 3.570 1.00 85.44 89 PHE A C 1
ATOM 711 O O . PHE A 1 89 ? 7.201 3.750 4.791 1.00 85.44 89 PHE A O 1
ATOM 718 N N . ARG A 1 90 ? 6.203 4.609 2.973 1.00 86.88 90 ARG A N 1
ATOM 719 C CA . ARG A 1 90 ? 5.045 5.127 3.718 1.00 86.88 90 ARG A CA 1
ATOM 720 C C . ARG A 1 90 ? 4.285 4.005 4.410 1.00 86.88 90 ARG A C 1
ATOM 722 O O . ARG A 1 90 ? 3.939 4.163 5.581 1.00 86.88 90 ARG A O 1
ATOM 729 N N . LEU A 1 91 ? 4.067 2.895 3.708 1.00 88.56 91 LEU A N 1
ATOM 730 C CA . LEU A 1 91 ? 3.359 1.727 4.222 1.00 88.56 91 LEU A CA 1
ATOM 731 C C . LEU A 1 91 ? 4.142 1.034 5.343 1.00 88.56 91 LEU A C 1
ATOM 733 O O . LEU A 1 91 ? 3.571 0.675 6.374 1.00 88.56 91 LEU A O 1
ATOM 737 N N . GLN A 1 92 ? 5.460 0.919 5.162 1.00 87.69 92 GLN A N 1
ATOM 738 C CA . GLN A 1 92 ? 6.393 0.274 6.091 1.00 87.69 92 GLN A CA 1
ATOM 739 C C . GLN A 1 92 ? 6.674 1.075 7.374 1.00 87.69 92 GLN A C 1
ATOM 741 O O . GLN A 1 92 ? 7.337 0.561 8.276 1.00 87.69 92 GLN A O 1
ATOM 746 N N . ASN A 1 93 ? 6.156 2.302 7.509 1.00 88.62 93 ASN A N 1
ATOM 747 C CA . ASN A 1 93 ? 6.249 3.041 8.768 1.00 88.62 93 ASN A CA 1
ATOM 748 C C . ASN A 1 93 ? 5.657 2.230 9.926 1.00 88.62 93 ASN A C 1
ATOM 750 O O . ASN A 1 93 ? 4.518 1.755 9.857 1.00 88.62 93 ASN A O 1
ATOM 754 N N . GLN A 1 94 ? 6.432 2.110 11.003 1.00 89.25 94 GLN A N 1
ATOM 755 C CA . GLN A 1 94 ? 6.074 1.297 12.159 1.00 89.25 94 GLN A CA 1
ATOM 756 C C . GLN A 1 94 ? 4.804 1.808 12.840 1.00 89.25 94 GLN A C 1
ATOM 758 O O . GLN A 1 94 ? 4.626 3.010 13.044 1.00 89.25 94 GLN A O 1
ATOM 763 N N . TYR A 1 95 ? 3.962 0.870 13.273 1.00 93.75 95 TYR A N 1
ATOM 764 C CA . TYR A 1 95 ? 2.813 1.159 14.119 1.00 93.75 95 TYR A CA 1
ATOM 765 C C . TYR A 1 95 ? 2.885 0.304 15.378 1.00 93.75 95 TYR A C 1
ATOM 767 O O . TYR A 1 95 ? 2.474 -0.851 15.392 1.00 93.75 95 TYR A O 1
ATOM 775 N N . ILE A 1 96 ? 3.474 0.864 16.435 1.00 93.00 96 ILE A N 1
ATOM 776 C CA . ILE A 1 96 ? 3.725 0.146 17.687 1.00 93.00 96 ILE A CA 1
ATOM 777 C C . ILE A 1 96 ? 2.722 0.603 18.745 1.00 93.00 96 ILE A C 1
ATOM 779 O O . ILE A 1 96 ? 2.709 1.777 19.120 1.00 93.00 96 ILE A O 1
ATOM 783 N N . LYS A 1 97 ? 1.926 -0.329 19.277 1.00 90.88 97 LYS A N 1
ATOM 784 C CA . LYS A 1 97 ? 1.141 -0.112 20.501 1.00 90.88 97 LYS A CA 1
ATOM 785 C C . LYS A 1 97 ? 1.956 -0.562 21.710 1.00 90.88 97 LYS A C 1
ATOM 787 O O . LYS A 1 97 ? 2.604 -1.607 21.684 1.00 90.88 97 LYS A O 1
ATOM 792 N N . VAL A 1 98 ? 1.945 0.253 22.761 1.00 92.12 98 VAL A N 1
ATOM 793 C CA . VAL A 1 98 ? 2.637 -0.035 24.020 1.00 92.12 98 VAL A CA 1
ATOM 794 C C . VAL A 1 98 ? 1.594 -0.399 25.062 1.00 92.12 98 VAL A C 1
ATOM 796 O O . VAL A 1 98 ? 0.781 0.441 25.443 1.00 92.12 98 VAL A O 1
ATOM 799 N N . PHE A 1 99 ? 1.637 -1.639 25.527 1.00 89.06 99 PHE A N 1
ATOM 800 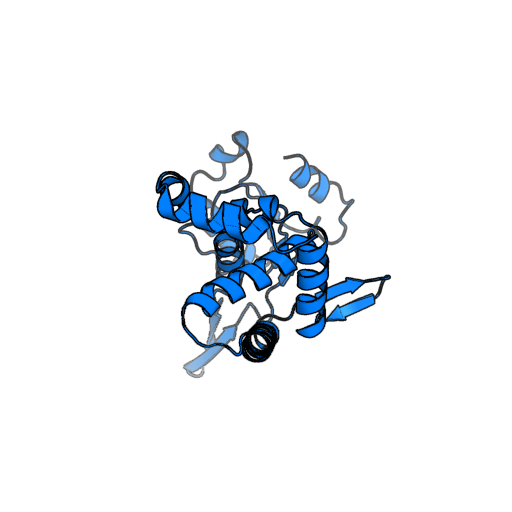C CA . PHE A 1 99 ? 0.813 -2.137 26.616 1.00 89.06 99 PHE A CA 1
ATOM 801 C C . PHE A 1 99 ? 1.651 -2.148 27.889 1.00 89.06 99 PHE A C 1
ATOM 803 O O . PHE A 1 99 ? 2.802 -2.585 27.875 1.00 89.06 99 PHE A O 1
ATOM 810 N N . LYS A 1 100 ? 1.092 -1.615 28.973 1.00 90.62 100 LYS A N 1
ATOM 811 C CA . LYS A 1 100 ? 1.717 -1.639 30.294 1.00 90.62 100 LYS A CA 1
ATOM 812 C C . LYS A 1 100 ? 0.884 -2.526 31.195 1.00 90.62 100 LYS A C 1
ATOM 814 O O . LYS A 1 100 ? -0.303 -2.252 31.377 1.00 90.62 100 LYS A O 1
ATOM 819 N N . GLU A 1 101 ? 1.497 -3.567 31.730 1.00 86.31 101 GLU A N 1
ATOM 820 C CA . GLU A 1 101 ? 0.846 -4.420 32.711 1.00 86.31 101 GLU A CA 1
ATOM 821 C C . GLU A 1 101 ? 0.853 -3.767 34.100 1.00 86.31 101 GLU A C 1
ATOM 823 O O . GLU A 1 101 ? 1.729 -2.947 34.399 1.00 86.31 101 GLU A O 1
ATOM 828 N N . PRO A 1 102 ? -0.092 -4.135 34.985 1.00 85.31 102 PRO A N 1
ATOM 829 C CA . PRO A 1 102 ? -0.088 -3.680 36.375 1.00 85.31 102 PRO A CA 1
ATOM 830 C C . PRO A 1 102 ? 1.201 -4.028 37.141 1.00 85.31 102 PRO A C 1
ATOM 832 O O . PRO A 1 102 ? 1.537 -3.330 38.094 1.00 85.31 102 PRO A O 1
ATOM 835 N N . SER A 1 103 ? 1.931 -5.072 36.722 1.00 86.50 103 SER A N 1
ATOM 836 C CA . SER A 1 103 ? 3.237 -5.475 37.272 1.00 86.50 103 SER A CA 1
ATOM 837 C C . SER A 1 103 ? 4.373 -4.490 36.958 1.00 86.50 103 SER A C 1
ATOM 839 O O . SER A 1 103 ? 5.430 -4.563 37.580 1.00 86.50 103 SER A O 1
ATOM 841 N N . GLY A 1 104 ? 4.167 -3.568 36.009 1.00 86.88 104 GLY A N 1
ATOM 842 C CA . GLY A 1 104 ? 5.192 -2.662 35.490 1.00 86.88 104 GLY A CA 1
ATOM 843 C C . GLY A 1 104 ? 5.839 -3.130 34.183 1.00 86.88 104 GLY A C 1
ATOM 844 O O . GLY A 1 104 ? 6.597 -2.361 33.586 1.00 86.88 104 GLY A O 1
ATOM 845 N N . ASP A 1 105 ? 5.517 -4.335 33.704 1.00 91.12 105 ASP A N 1
ATOM 846 C CA . ASP A 1 105 ? 6.038 -4.855 32.440 1.00 91.12 105 ASP A CA 1
ATOM 847 C C . ASP A 1 105 ? 5.494 -4.070 31.238 1.00 91.12 105 ASP A C 1
ATOM 849 O O . ASP A 1 105 ? 4.327 -3.666 31.192 1.00 91.12 105 ASP A O 1
ATOM 853 N N . VAL A 1 106 ? 6.356 -3.833 30.245 1.00 92.75 106 VAL A N 1
ATOM 854 C CA . VAL A 1 106 ? 6.029 -3.060 29.040 1.00 92.75 106 VAL A CA 1
ATOM 855 C C . VAL A 1 106 ? 6.147 -3.949 27.809 1.00 92.75 106 VAL A C 1
ATOM 857 O O . VAL A 1 106 ? 7.249 -4.320 27.406 1.00 92.75 106 VAL A O 1
ATOM 860 N N . VAL A 1 107 ? 5.019 -4.220 27.157 1.00 91.44 107 VAL A N 1
ATOM 861 C CA . VAL A 1 107 ? 4.956 -4.992 25.912 1.00 91.44 107 VAL A CA 1
ATOM 862 C C . VAL A 1 107 ? 4.752 -4.042 24.737 1.00 91.44 107 VAL A C 1
ATOM 864 O O . VAL A 1 107 ? 3.794 -3.270 24.693 1.00 91.44 107 VAL A O 1
ATOM 867 N N . LYS A 1 108 ? 5.661 -4.090 23.760 1.00 92.25 108 LYS A N 1
ATOM 868 C CA . LYS A 1 108 ? 5.542 -3.357 22.494 1.00 92.25 108 LYS A CA 1
ATOM 869 C C . LYS A 1 108 ? 5.037 -4.307 21.418 1.00 92.25 108 LYS A C 1
ATOM 871 O O . LYS A 1 108 ? 5.714 -5.278 21.097 1.00 92.25 108 LYS A O 1
ATOM 876 N N . PHE A 1 109 ? 3.878 -4.011 20.848 1.00 91.12 109 PHE A N 1
ATOM 877 C CA . PHE A 1 109 ? 3.275 -4.818 19.796 1.00 91.12 109 PHE A CA 1
ATOM 878 C C . PHE A 1 109 ? 3.286 -4.057 18.473 1.00 91.12 109 PHE A C 1
ATOM 880 O O . PHE A 1 109 ? 2.766 -2.942 18.399 1.00 91.12 109 PHE A O 1
ATOM 887 N N . ASN A 1 110 ? 3.873 -4.651 17.432 1.00 91.38 110 ASN A N 1
ATOM 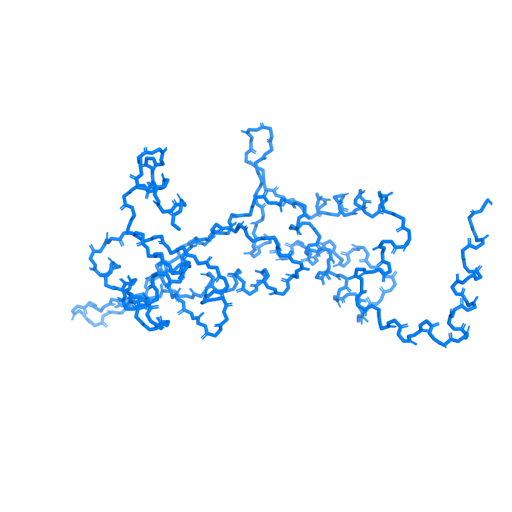888 C CA . ASN A 1 110 ? 3.786 -4.113 16.079 1.00 91.38 110 ASN A CA 1
ATOM 889 C C . ASN A 1 110 ? 2.438 -4.506 15.467 1.00 91.38 110 ASN A C 1
ATOM 891 O O . ASN A 1 110 ? 2.181 -5.675 15.195 1.00 91.38 110 ASN A O 1
ATOM 895 N N . MET A 1 111 ? 1.596 -3.511 15.228 1.00 92.81 111 MET A N 1
ATOM 896 C CA . MET A 1 111 ? 0.270 -3.664 14.637 1.00 92.81 111 MET A CA 1
ATOM 897 C C . MET A 1 111 ? 0.317 -3.984 13.137 1.00 92.81 111 MET A C 1
ATOM 899 O O . MET A 1 111 ? -0.709 -4.330 12.564 1.00 92.81 111 MET A O 1
ATOM 903 N N . LYS A 1 112 ? 1.496 -3.887 12.508 1.00 92.38 112 LYS A N 1
ATOM 904 C CA . LYS A 1 112 ? 1.749 -4.247 11.108 1.00 92.38 112 LYS A CA 1
ATOM 905 C C . LYS A 1 112 ? 2.680 -5.454 11.018 1.00 92.38 112 LYS A C 1
ATOM 907 O O . LYS A 1 112 ? 3.880 -5.279 10.792 1.00 92.38 112 LYS A O 1
ATOM 912 N N . PRO A 1 113 ? 2.172 -6.682 11.205 1.00 86.75 113 PRO A N 1
ATOM 913 C CA . PRO A 1 113 ? 2.988 -7.880 11.016 1.00 86.75 113 PRO A CA 1
ATOM 914 C C . PRO A 1 113 ? 3.411 -8.060 9.550 1.00 86.75 113 PRO A C 1
ATOM 916 O O . PRO A 1 113 ? 4.436 -8.675 9.278 1.00 86.75 113 PRO A O 1
ATOM 919 N N . GLN A 1 114 ? 2.633 -7.506 8.617 1.00 88.81 114 GLN A N 1
ATOM 920 C CA . GLN A 1 114 ? 2.894 -7.501 7.186 1.00 88.81 114 GLN A CA 1
ATOM 921 C C . GLN A 1 114 ? 2.376 -6.192 6.587 1.00 88.81 114 GLN A C 1
ATOM 923 O O . GLN A 1 114 ? 1.381 -5.645 7.062 1.00 88.81 114 GLN A O 1
ATOM 928 N N . THR A 1 115 ? 3.037 -5.716 5.536 1.00 92.44 115 THR A N 1
ATOM 929 C CA . THR A 1 115 ? 2.527 -4.653 4.672 1.00 92.44 115 THR A CA 1
ATOM 930 C C . THR A 1 115 ? 2.396 -5.166 3.244 1.00 92.44 115 THR A C 1
ATOM 932 O O . THR A 1 115 ? 3.185 -6.008 2.812 1.00 92.44 115 THR A O 1
ATOM 935 N N . LEU A 1 116 ? 1.385 -4.692 2.515 1.00 92.56 116 LEU A N 1
ATOM 936 C CA . LEU A 1 116 ? 1.111 -5.144 1.151 1.00 92.56 116 LEU A CA 1
ATOM 937 C C . LEU A 1 116 ? 0.881 -3.963 0.213 1.00 92.56 116 LEU A C 1
ATOM 939 O O . LEU A 1 116 ? -0.060 -3.196 0.388 1.00 92.56 116 LEU A O 1
ATOM 943 N N . LEU A 1 117 ? 1.689 -3.863 -0.837 1.00 91.06 117 LEU A N 1
ATOM 944 C CA . LEU A 1 117 ? 1.396 -3.003 -1.977 1.00 91.06 117 LEU A CA 1
ATOM 945 C C . LEU A 1 117 ? 0.964 -3.893 -3.146 1.00 91.06 117 LEU A C 1
ATOM 947 O O . LEU A 1 117 ? 1.712 -4.767 -3.575 1.00 91.06 117 LEU A O 1
ATOM 951 N N . VAL A 1 118 ? -0.257 -3.686 -3.634 1.00 90.62 118 VAL A N 1
ATOM 952 C CA . VAL A 1 118 ? -0.810 -4.391 -4.795 1.00 90.62 118 VAL A CA 1
ATOM 953 C C . VAL A 1 118 ? -0.767 -3.457 -5.995 1.00 90.62 118 VAL A C 1
ATOM 955 O O . VAL A 1 118 ? -1.549 -2.509 -6.059 1.00 90.62 118 VAL A O 1
ATOM 958 N N . ASP A 1 119 ? 0.133 -3.728 -6.935 1.00 87.25 119 ASP A N 1
ATOM 959 C CA . ASP A 1 119 ? 0.166 -3.060 -8.238 1.00 87.25 119 ASP A CA 1
ATOM 960 C C . ASP A 1 119 ? -0.513 -3.950 -9.289 1.00 87.25 119 ASP A C 1
ATOM 962 O O . ASP A 1 119 ? -0.336 -5.170 -9.317 1.00 87.25 119 ASP A O 1
ATOM 966 N N . PHE A 1 120 ? -1.314 -3.329 -10.150 1.00 84.56 120 PHE A N 1
ATOM 967 C CA . PHE A 1 120 ? -2.020 -3.988 -11.247 1.00 84.56 120 PHE A CA 1
ATOM 968 C C . PHE A 1 120 ? -1.261 -3.885 -12.582 1.00 84.56 120 PHE A C 1
ATOM 970 O O . PHE A 1 120 ? -1.712 -4.438 -13.585 1.00 84.56 120 PHE A O 1
ATOM 977 N N . ASN A 1 121 ? -0.107 -3.209 -12.606 1.00 80.06 121 ASN A N 1
ATOM 978 C CA . ASN A 1 121 ? 0.791 -3.100 -13.748 1.00 80.06 121 ASN A CA 1
ATOM 979 C C . ASN A 1 121 ? 2.157 -3.761 -13.447 1.00 80.06 121 ASN A C 1
ATOM 981 O O . ASN A 1 121 ? 3.091 -3.092 -12.997 1.00 80.06 121 ASN A O 1
ATOM 985 N N . PRO A 1 122 ? 2.324 -5.064 -13.742 1.00 71.19 122 PRO A N 1
ATOM 986 C CA . PRO A 1 122 ? 3.567 -5.782 -13.450 1.00 71.19 122 PRO A CA 1
ATOM 987 C C . PRO A 1 122 ? 4.769 -5.270 -14.261 1.00 71.19 122 PRO A C 1
ATOM 989 O O . PRO A 1 122 ? 5.901 -5.347 -13.791 1.00 71.19 122 PRO A O 1
ATOM 992 N N . ASN A 1 123 ? 4.546 -4.704 -15.453 1.00 70.12 123 ASN A N 1
ATOM 993 C CA . ASN A 1 123 ? 5.633 -4.182 -16.288 1.00 70.12 123 ASN A CA 1
ATOM 994 C C . ASN A 1 123 ? 6.317 -2.978 -15.636 1.00 70.12 123 ASN A C 1
ATOM 996 O O . ASN A 1 123 ? 7.538 -2.849 -15.728 1.00 70.12 123 ASN A O 1
ATOM 1000 N N . ARG A 1 124 ? 5.545 -2.130 -14.938 1.00 72.25 124 ARG A N 1
ATOM 1001 C CA . ARG A 1 124 ? 6.089 -0.991 -14.191 1.00 72.25 124 ARG A CA 1
ATOM 1002 C C . ARG A 1 124 ? 7.089 -1.477 -13.155 1.00 72.25 124 ARG A C 1
ATOM 1004 O O . ARG A 1 124 ? 8.206 -0.984 -13.126 1.00 72.25 124 ARG A O 1
ATOM 1011 N N . MET A 1 125 ? 6.719 -2.484 -12.366 1.00 71.75 125 MET A N 1
ATOM 1012 C CA . MET A 1 125 ? 7.597 -3.055 -11.345 1.00 71.75 125 MET A CA 1
ATOM 1013 C C . MET A 1 125 ? 8.952 -3.480 -11.909 1.00 71.75 125 MET A C 1
ATOM 1015 O O . MET A 1 125 ? 9.980 -3.107 -11.352 1.00 71.75 125 MET A O 1
ATOM 1019 N N . PHE A 1 126 ? 8.976 -4.189 -13.039 1.00 70.62 126 PHE A N 1
ATOM 1020 C CA . PHE A 1 126 ? 10.237 -4.615 -13.650 1.00 70.62 126 PHE A CA 1
ATOM 1021 C C . PHE A 1 126 ? 11.089 -3.435 -14.137 1.00 70.62 126 PHE A C 1
ATOM 1023 O O . PHE A 1 126 ? 12.287 -3.402 -13.862 1.00 70.62 126 PHE A O 1
ATOM 1030 N N . GLN A 1 127 ? 10.470 -2.433 -14.767 1.00 68.56 127 GLN A N 1
ATOM 1031 C CA . GLN A 1 127 ? 11.157 -1.203 -15.182 1.00 68.56 127 GLN A CA 1
ATOM 1032 C C . GLN A 1 127 ? 11.701 -0.408 -13.989 1.00 68.56 127 GLN A C 1
ATOM 1034 O O . GLN A 1 127 ? 12.800 0.135 -14.056 1.00 68.56 127 GLN A O 1
ATOM 1039 N N . MET A 1 128 ? 10.961 -0.343 -12.876 1.00 71.06 128 MET A N 1
ATOM 1040 C CA . MET A 1 128 ? 11.435 0.346 -11.673 1.00 71.06 128 MET A CA 1
ATOM 1041 C C . MET A 1 128 ? 12.685 -0.340 -11.112 1.00 71.06 128 MET A C 1
ATOM 1043 O O . MET A 1 128 ? 13.650 0.353 -10.793 1.00 71.06 128 MET A O 1
ATOM 1047 N N . GLN A 1 129 ? 12.708 -1.676 -11.051 1.00 67.25 129 GLN A N 1
ATOM 1048 C CA . GLN A 1 129 ? 13.888 -2.415 -10.585 1.00 67.25 129 GLN A CA 1
ATOM 1049 C C . GLN A 1 129 ? 15.091 -2.220 -11.513 1.00 67.25 129 GLN A C 1
ATOM 1051 O O . GLN A 1 129 ? 16.212 -2.034 -11.035 1.00 67.25 129 GLN A O 1
ATOM 1056 N N . GLU A 1 130 ? 14.867 -2.177 -12.827 1.00 66.88 130 GLU A N 1
ATOM 1057 C CA . GLU A 1 130 ? 15.910 -1.830 -13.791 1.00 66.88 130 GLU A CA 1
ATOM 1058 C C . GLU A 1 130 ? 16.462 -0.424 -13.545 1.00 66.88 130 GLU A C 1
ATOM 1060 O O . GLU A 1 130 ? 17.666 -0.274 -13.328 1.00 66.88 130 GLU A O 1
ATOM 1065 N N . HIS A 1 131 ? 15.601 0.596 -13.520 1.00 66.69 131 HIS A N 1
ATOM 1066 C CA . HIS A 1 131 ? 16.013 1.986 -13.335 1.00 66.69 131 HIS A CA 1
ATOM 1067 C C . HIS A 1 131 ? 16.783 2.188 -12.030 1.00 66.69 131 HIS A C 1
ATOM 1069 O O . HIS A 1 131 ? 17.838 2.824 -12.035 1.00 66.69 131 HIS A O 1
ATOM 1075 N N . LYS A 1 132 ? 16.310 1.610 -10.916 1.00 64.69 132 LYS A N 1
ATOM 1076 C CA . LYS A 1 132 ? 17.049 1.631 -9.644 1.00 64.69 132 LYS A CA 1
ATOM 1077 C C . LYS A 1 132 ? 18.454 1.093 -9.843 1.00 64.69 132 LYS A C 1
ATOM 1079 O O . LYS A 1 132 ? 19.434 1.724 -9.459 1.00 64.69 132 LYS A O 1
ATOM 1084 N N . SER A 1 133 ? 18.560 -0.058 -10.489 1.00 58.91 133 SER A N 1
ATOM 1085 C CA . SER A 1 133 ? 19.832 -0.733 -10.664 1.00 58.91 133 SER A CA 1
ATOM 1086 C C . SER A 1 133 ? 20.822 -0.001 -11.579 1.00 58.91 133 SER A C 1
ATOM 1088 O O . SER A 1 133 ? 22.023 0.001 -11.290 1.00 58.91 133 SER A O 1
ATOM 1090 N N . GLN A 1 134 ? 20.323 0.677 -12.619 1.00 58.81 134 GLN A N 1
ATOM 1091 C CA . GLN A 1 134 ? 21.108 1.519 -13.521 1.00 58.81 134 GLN A CA 1
ATOM 1092 C C . GLN A 1 134 ? 21.625 2.775 -12.806 1.00 58.81 134 GLN A C 1
ATOM 1094 O O . GLN A 1 134 ? 22.798 3.112 -12.952 1.00 58.81 134 GLN A O 1
ATOM 1099 N N . ILE A 1 135 ? 20.807 3.413 -11.957 1.00 56.66 135 ILE A N 1
ATOM 1100 C CA . ILE A 1 135 ? 21.231 4.549 -11.117 1.00 56.66 135 ILE A CA 1
ATOM 1101 C C . ILE A 1 135 ? 22.400 4.143 -10.205 1.00 56.66 135 ILE A C 1
ATOM 1103 O O . ILE A 1 135 ? 23.358 4.897 -10.042 1.00 56.66 135 ILE A O 1
ATOM 1107 N N . TYR A 1 136 ? 22.378 2.924 -9.661 1.00 51.16 136 TYR A N 1
ATOM 1108 C CA . TYR A 1 136 ? 23.486 2.404 -8.855 1.00 51.16 136 TYR A CA 1
ATOM 1109 C C . TYR A 1 136 ? 24.739 2.032 -9.679 1.00 51.16 136 TYR A C 1
ATOM 1111 O O . TYR A 1 136 ? 25.833 1.996 -9.119 1.00 51.16 136 TYR A O 1
ATOM 1119 N N . ASN A 1 137 ? 24.619 1.781 -10.991 1.00 49.53 137 ASN A N 1
ATOM 1120 C CA . ASN A 1 137 ? 25.742 1.438 -11.883 1.00 49.53 137 ASN A CA 1
ATOM 1121 C C . ASN A 1 137 ? 26.588 2.637 -12.324 1.00 49.53 137 ASN A C 1
ATOM 1123 O O . ASN A 1 137 ? 27.670 2.436 -12.871 1.00 49.53 137 ASN A O 1
ATOM 1127 N N . VAL A 1 138 ? 26.158 3.869 -12.043 1.00 49.41 138 VAL A N 1
ATOM 1128 C CA . VAL A 1 138 ? 26.955 5.069 -12.344 1.00 49.41 138 VAL A CA 1
ATOM 1129 C C . VAL A 1 138 ? 28.260 5.108 -11.526 1.00 49.41 138 VAL A C 1
ATOM 1131 O O . VAL A 1 138 ? 29.175 5.842 -11.884 1.00 49.41 138 VAL A O 1
ATOM 1134 N N . ASN A 1 139 ? 28.402 4.278 -10.479 1.00 45.00 139 ASN A N 1
ATOM 1135 C CA . ASN A 1 139 ? 29.528 4.382 -9.550 1.00 45.00 139 ASN A CA 1
ATOM 1136 C C . ASN A 1 139 ? 30.580 3.261 -9.536 1.00 45.00 139 ASN A C 1
ATOM 1138 O O . ASN A 1 139 ? 31.610 3.514 -8.921 1.00 45.00 139 ASN A O 1
ATOM 1142 N N . THR A 1 140 ? 30.448 2.095 -10.188 1.00 46.34 140 THR A N 1
ATOM 1143 C CA . THR A 1 140 ? 31.554 1.101 -10.152 1.00 46.34 140 THR A CA 1
ATOM 1144 C C . THR A 1 140 ? 31.484 -0.027 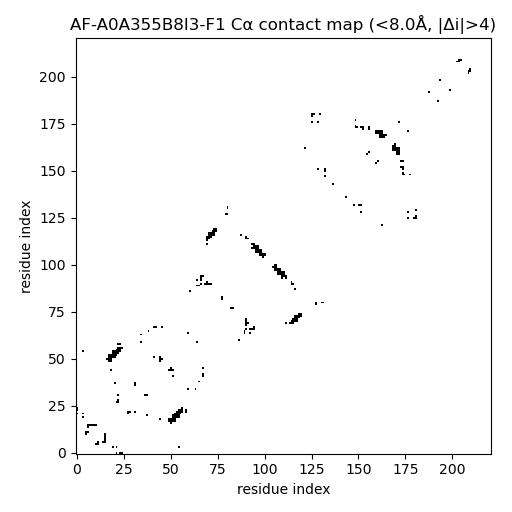-11.200 1.00 46.34 140 THR A C 1
ATOM 1146 O O . THR A 1 140 ? 30.576 -0.852 -11.196 1.00 46.34 140 THR A O 1
ATOM 1149 N N . ASP A 1 141 ? 32.554 -0.104 -12.001 1.00 41.94 141 ASP A N 1
ATOM 1150 C CA . ASP A 1 141 ? 33.184 -1.279 -12.632 1.00 41.94 141 ASP A CA 1
ATOM 1151 C C . ASP A 1 141 ? 32.540 -2.069 -13.795 1.00 41.94 141 ASP A C 1
ATOM 1153 O O . ASP A 1 141 ? 31.352 -2.363 -13.875 1.00 41.94 141 ASP A O 1
ATOM 1157 N N . LYS A 1 142 ? 33.441 -2.516 -14.689 1.00 50.22 142 LYS A N 1
ATOM 1158 C CA . LYS A 1 142 ? 33.245 -3.222 -15.976 1.00 50.22 142 LYS A CA 1
ATOM 1159 C C . LYS A 1 142 ? 32.569 -4.613 -15.897 1.00 50.22 142 LYS A C 1
ATOM 1161 O O . LYS A 1 142 ? 32.469 -5.284 -16.919 1.00 50.22 142 LYS A O 1
ATOM 1166 N N . ASN A 1 143 ? 32.077 -5.035 -14.728 1.00 47.25 143 ASN A N 1
ATOM 1167 C CA . ASN A 1 143 ? 31.450 -6.346 -14.467 1.00 47.25 143 ASN A CA 1
ATOM 1168 C C . ASN A 1 143 ? 29.965 -6.209 -14.048 1.00 47.25 143 ASN A C 1
ATOM 1170 O O . ASN A 1 143 ? 29.524 -6.785 -13.054 1.00 47.25 143 ASN A O 1
ATOM 1174 N N . GLY A 1 144 ? 29.181 -5.428 -14.798 1.00 52.22 144 GLY A N 1
ATOM 1175 C CA . GLY A 1 144 ? 27.857 -4.939 -14.381 1.00 52.22 144 GLY A CA 1
ATOM 1176 C C . GLY A 1 144 ? 26.755 -5.981 -14.115 1.00 52.22 144 GLY A C 1
ATOM 1177 O O . GLY A 1 144 ? 25.851 -5.697 -13.335 1.00 52.22 144 GLY A O 1
ATOM 1178 N N . ASN A 1 145 ? 26.810 -7.188 -14.696 1.00 56.59 145 ASN A N 1
ATOM 1179 C CA . ASN A 1 145 ? 25.693 -8.150 -14.605 1.00 56.59 145 ASN A CA 1
ATOM 1180 C C . ASN A 1 145 ? 25.629 -8.940 -13.285 1.00 56.59 145 ASN A C 1
ATOM 1182 O O . ASN A 1 145 ? 24.537 -9.157 -12.766 1.00 56.59 145 ASN A O 1
ATOM 1186 N N . SER A 1 146 ? 26.761 -9.370 -12.716 1.00 61.03 146 SER A N 1
ATOM 1187 C CA . SER A 1 146 ? 26.750 -10.165 -11.474 1.00 61.03 146 SER A CA 1
ATOM 1188 C C . SER A 1 146 ? 26.428 -9.314 -10.243 1.00 61.03 146 SER A C 1
ATOM 1190 O O . SER A 1 146 ? 25.720 -9.758 -9.342 1.00 61.03 146 SER A O 1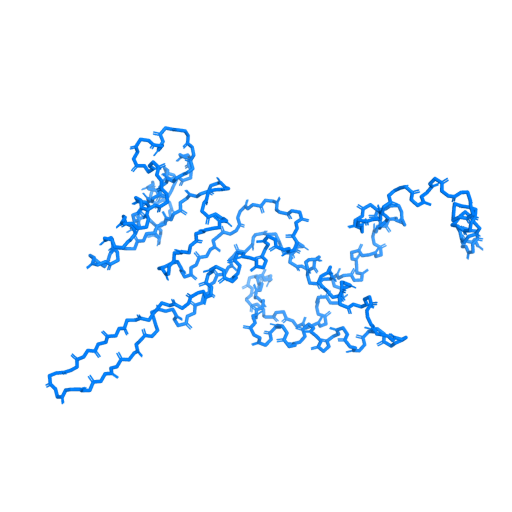
ATOM 1192 N N . LEU A 1 147 ? 26.887 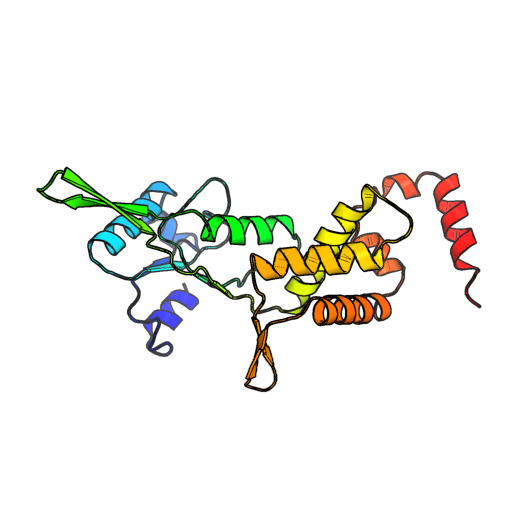-8.059 -10.224 1.00 70.12 147 LEU A N 1
ATOM 1193 C CA . LEU A 1 147 ? 26.556 -7.099 -9.167 1.00 70.12 147 LEU A CA 1
ATOM 1194 C C . LEU A 1 147 ? 25.087 -6.663 -9.211 1.00 70.12 147 LEU A C 1
ATOM 1196 O O . LEU A 1 147 ? 24.529 -6.305 -8.175 1.00 70.12 147 LEU A O 1
ATOM 1200 N N . LEU A 1 148 ? 24.476 -6.673 -10.397 1.00 71.75 148 LEU A N 1
ATOM 1201 C CA . LEU A 1 148 ? 23.070 -6.346 -10.600 1.00 71.75 148 LEU A CA 1
ATOM 1202 C C . LEU A 1 148 ? 22.149 -7.414 -9.999 1.00 71.75 148 LEU A C 1
ATOM 1204 O O . LEU A 1 148 ? 21.260 -7.085 -9.215 1.00 71.75 148 LEU A O 1
ATOM 1208 N N . GLU A 1 149 ? 22.383 -8.686 -10.327 1.00 79.44 149 GLU A N 1
ATOM 1209 C CA . GLU A 1 149 ? 21.575 -9.795 -9.808 1.00 79.44 149 GLU A CA 1
ATOM 1210 C C . GLU A 1 149 ? 21.609 -9.849 -8.274 1.00 79.44 149 GLU A C 1
ATOM 1212 O O . GLU A 1 149 ? 20.567 -9.972 -7.632 1.00 79.44 149 GLU A O 1
ATOM 1217 N N . GLU A 1 150 ? 22.794 -9.693 -7.680 1.00 81.94 150 GLU A N 1
ATOM 1218 C CA . GLU A 1 150 ? 22.972 -9.703 -6.225 1.00 81.94 150 GLU A CA 1
ATOM 1219 C C . GLU A 1 150 ? 22.245 -8.537 -5.537 1.00 81.94 150 GLU A C 1
ATOM 1221 O O . GLU A 1 150 ? 21.695 -8.690 -4.446 1.00 81.94 150 GLU A O 1
ATOM 1226 N N . ARG A 1 151 ? 22.194 -7.360 -6.174 1.00 77.69 151 ARG A N 1
ATOM 1227 C CA . ARG A 1 151 ? 21.428 -6.215 -5.658 1.00 77.69 151 ARG A CA 1
ATOM 1228 C C . ARG A 1 151 ? 19.930 -6.487 -5.689 1.00 77.69 151 ARG A C 1
ATOM 1230 O O . ARG A 1 151 ? 19.267 -6.295 -4.673 1.00 77.69 151 ARG A O 1
ATOM 1237 N N . ILE A 1 152 ? 19.421 -6.975 -6.821 1.00 82.25 152 ILE A N 1
ATOM 1238 C CA . ILE A 1 152 ? 18.011 -7.358 -6.958 1.00 82.25 152 ILE A CA 1
ATOM 1239 C C . ILE A 1 152 ? 17.659 -8.423 -5.913 1.00 82.25 152 ILE A C 1
ATOM 1241 O O . ILE A 1 152 ? 16.625 -8.326 -5.260 1.00 82.25 152 ILE A O 1
ATOM 1245 N N . ARG A 1 153 ? 18.539 -9.407 -5.698 1.00 87.38 153 ARG A N 1
ATOM 1246 C CA . ARG A 1 153 ? 18.363 -10.454 -4.686 1.00 87.38 153 ARG A CA 1
ATOM 1247 C C . ARG A 1 153 ? 18.180 -9.881 -3.282 1.00 87.38 153 ARG A C 1
ATOM 1249 O O . ARG A 1 153 ? 17.176 -10.185 -2.648 1.00 87.38 153 ARG A O 1
ATOM 1256 N N . LYS A 1 154 ? 19.084 -9.006 -2.833 1.00 85.44 154 LYS A N 1
ATOM 1257 C CA . LYS A 1 154 ? 18.980 -8.341 -1.519 1.00 85.44 154 LYS A CA 1
ATOM 1258 C C . LYS A 1 154 ? 17.701 -7.523 -1.374 1.00 85.44 154 LYS A C 1
ATOM 1260 O O . LYS A 1 154 ? 17.116 -7.474 -0.298 1.00 85.44 154 LYS A O 1
ATOM 1265 N N . GLU A 1 155 ? 17.255 -6.880 -2.449 1.00 81.12 155 GLU A N 1
ATOM 1266 C CA . GLU A 1 155 ? 16.001 -6.132 -2.429 1.00 81.12 155 GLU A CA 1
ATOM 1267 C C . GLU A 1 155 ? 14.790 -7.063 -2.281 1.00 81.12 155 GLU A C 1
ATOM 1269 O O . GLU A 1 155 ? 13.919 -6.800 -1.454 1.00 81.12 155 GLU A O 1
ATOM 1274 N N . LEU A 1 156 ? 14.763 -8.183 -3.009 1.00 86.62 156 LEU A N 1
ATOM 1275 C CA . LEU A 1 156 ? 13.693 -9.183 -2.922 1.00 86.62 156 LEU A CA 1
ATOM 1276 C C . LEU A 1 156 ? 13.674 -9.941 -1.587 1.00 86.62 156 LEU A C 1
ATOM 1278 O O . LEU A 1 156 ? 12.613 -10.417 -1.187 1.00 86.62 156 LEU A O 1
ATOM 1282 N N . GLU A 1 157 ? 14.805 -10.042 -0.885 1.00 88.00 157 GLU A N 1
ATOM 1283 C CA . GLU A 1 157 ? 14.859 -10.571 0.486 1.00 88.00 157 GLU A CA 1
ATOM 1284 C C . GLU A 1 157 ? 14.129 -9.657 1.482 1.00 88.00 157 GLU A C 1
ATOM 1286 O O . GLU A 1 157 ? 13.487 -10.143 2.413 1.00 88.00 157 GLU A O 1
ATOM 1291 N N . ILE A 1 158 ? 14.202 -8.338 1.278 1.00 83.56 158 ILE A N 1
ATOM 1292 C CA . ILE A 1 158 ? 13.566 -7.336 2.146 1.00 83.56 158 ILE A CA 1
ATOM 1293 C C . ILE A 1 158 ? 12.107 -7.098 1.735 1.00 83.56 158 ILE A C 1
ATOM 1295 O O . ILE A 1 158 ? 11.232 -6.955 2.589 1.00 83.56 158 ILE A O 1
ATOM 1299 N N . SER A 1 159 ? 11.841 -7.038 0.430 1.00 83.88 159 SER A N 1
ATOM 1300 C CA . SER A 1 159 ? 10.532 -6.751 -0.154 1.00 83.88 159 SER A CA 1
ATOM 1301 C C . SER A 1 159 ? 10.219 -7.748 -1.277 1.00 83.88 159 SER A C 1
ATOM 1303 O O . SER A 1 159 ? 10.406 -7.433 -2.457 1.00 83.88 159 SER A O 1
ATOM 1305 N N . PRO A 1 160 ? 9.727 -8.954 -0.934 1.00 88.00 160 PRO A N 1
ATOM 1306 C CA . PRO A 1 160 ? 9.387 -9.971 -1.918 1.00 88.00 160 PRO A CA 1
ATOM 1307 C C . PRO A 1 160 ? 8.311 -9.489 -2.891 1.00 88.00 160 PRO A C 1
ATOM 1309 O O . PRO A 1 160 ? 7.273 -8.966 -2.482 1.00 88.00 160 PRO A O 1
ATOM 1312 N N . ILE A 1 161 ? 8.526 -9.729 -4.184 1.00 87.75 161 ILE A N 1
ATOM 1313 C CA . ILE A 1 161 ? 7.520 -9.481 -5.219 1.00 87.75 161 ILE A CA 1
ATOM 1314 C C . ILE A 1 161 ? 6.799 -10.792 -5.511 1.00 87.75 161 ILE A C 1
ATOM 1316 O O . ILE A 1 161 ? 7.421 -11.812 -5.815 1.00 87.75 161 ILE A O 1
ATOM 1320 N N . VAL A 1 162 ? 5.473 -10.755 -5.450 1.00 88.25 162 VAL A N 1
ATOM 1321 C CA . VAL A 1 162 ? 4.615 -11.907 -5.712 1.00 88.25 162 VAL A CA 1
ATOM 1322 C C . VAL A 1 162 ? 3.652 -11.560 -6.836 1.00 88.25 162 VAL A C 1
ATOM 1324 O O . VAL A 1 162 ? 2.986 -10.528 -6.794 1.00 88.25 162 VAL A O 1
ATOM 1327 N N . VAL A 1 163 ? 3.570 -12.432 -7.838 1.00 86.31 163 VAL A N 1
ATOM 1328 C CA . VAL A 1 163 ? 2.695 -12.263 -9.001 1.00 86.31 163 VAL A CA 1
ATOM 1329 C C . VAL A 1 163 ? 1.681 -13.395 -9.094 1.00 86.31 163 VAL A C 1
ATOM 1331 O O . VAL A 1 163 ? 1.936 -14.530 -8.686 1.00 86.31 163 VAL A O 1
ATOM 1334 N N . LEU A 1 164 ? 0.521 -13.090 -9.673 1.00 84.19 164 LEU A N 1
ATOM 1335 C CA . LEU A 1 164 ? -0.452 -14.096 -10.075 1.00 84.19 164 LEU A CA 1
ATOM 1336 C C . LEU A 1 164 ? -0.190 -14.479 -11.537 1.00 84.19 164 LEU A C 1
ATOM 1338 O O . LEU A 1 164 ? -0.426 -13.687 -12.445 1.00 84.19 164 LEU A O 1
ATOM 1342 N N . HIS A 1 165 ? 0.282 -15.700 -11.769 1.00 79.69 165 HIS A N 1
ATOM 1343 C CA . HIS A 1 165 ? 0.608 -16.225 -13.092 1.00 79.69 165 HIS A CA 1
ATOM 1344 C C . HIS A 1 165 ? -0.121 -17.551 -13.325 1.00 79.69 165 HIS A C 1
ATOM 1346 O O . HIS A 1 165 ? 0.041 -18.491 -12.551 1.00 79.69 165 HIS A O 1
ATOM 1352 N N . HIS A 1 166 ? -0.937 -17.640 -14.383 1.00 82.88 166 HIS A N 1
ATOM 1353 C CA . HIS A 1 166 ? -1.726 -18.839 -14.720 1.00 82.88 166 HIS A CA 1
ATOM 1354 C C . HIS A 1 166 ? -2.491 -19.430 -13.515 1.00 82.88 166 HIS A C 1
ATOM 1356 O O . HIS A 1 166 ? -2.404 -20.625 -13.231 1.00 82.88 166 HIS A O 1
ATOM 1362 N N . ASN A 1 167 ? -3.219 -18.580 -12.781 1.00 83.81 167 ASN A N 1
ATOM 1363 C CA . ASN A 1 167 ? -3.955 -18.928 -11.554 1.00 83.81 167 ASN A CA 1
ATOM 1364 C C . ASN A 1 167 ? -3.089 -19.486 -10.409 1.00 83.81 167 ASN A C 1
ATOM 1366 O O . ASN A 1 167 ? -3.609 -20.120 -9.492 1.00 83.81 167 ASN A O 1
ATOM 1370 N N . LYS A 1 168 ? -1.776 -19.246 -10.437 1.00 86.62 168 LYS A N 1
ATOM 1371 C CA . LYS A 1 168 ? -0.849 -19.603 -9.363 1.00 86.62 168 LYS A CA 1
ATOM 1372 C C . LYS A 1 168 ? -0.167 -18.359 -8.821 1.00 86.62 168 LYS A C 1
ATOM 1374 O O . LYS A 1 168 ? 0.193 -17.458 -9.572 1.00 86.62 168 LYS A O 1
ATOM 1379 N N . ILE A 1 169 ? 0.010 -18.335 -7.509 1.00 88.81 169 ILE A N 1
ATOM 1380 C CA . ILE A 1 169 ? 0.794 -17.315 -6.821 1.00 88.81 169 ILE A CA 1
ATOM 1381 C C . ILE A 1 169 ? 2.257 -17.747 -6.911 1.00 88.81 169 ILE A C 1
ATOM 1383 O O . ILE A 1 169 ? 2.602 -18.842 -6.466 1.00 88.81 169 ILE A O 1
ATOM 1387 N N . VAL A 1 170 ? 3.095 -16.918 -7.528 1.00 89.19 170 VAL A N 1
ATOM 1388 C CA . VAL A 1 170 ? 4.517 -17.200 -7.743 1.00 89.19 170 VAL A CA 1
ATOM 1389 C C . VAL A 1 170 ? 5.330 -16.029 -7.214 1.00 89.19 170 VAL A C 1
ATOM 1391 O O . VAL A 1 170 ? 5.036 -14.875 -7.518 1.00 89.19 170 VAL A O 1
ATOM 1394 N N . GLN A 1 171 ? 6.348 -16.326 -6.413 1.00 91.00 171 GLN A N 1
ATOM 1395 C CA . GLN A 1 171 ? 7.311 -15.324 -5.978 1.00 91.00 171 GLN A CA 1
ATOM 1396 C C . GLN A 1 171 ? 8.383 -15.142 -7.053 1.00 91.00 171 GLN A C 1
ATOM 1398 O O . GLN A 1 171 ? 9.006 -16.114 -7.482 1.00 91.00 171 GLN A O 1
ATOM 1403 N N . ILE A 1 172 ? 8.592 -13.893 -7.450 1.00 88.81 172 ILE A N 1
ATOM 1404 C CA . ILE A 1 172 ? 9.577 -13.488 -8.451 1.00 88.81 172 ILE A CA 1
ATOM 1405 C C . ILE A 1 172 ? 10.994 -13.739 -7.931 1.00 88.81 172 ILE A C 1
ATOM 1407 O O . ILE A 1 172 ? 11.308 -13.428 -6.780 1.00 88.81 172 ILE A O 1
ATOM 1411 N N . GLN A 1 173 ? 11.844 -14.281 -8.796 1.00 89.69 173 GLN A N 1
ATOM 1412 C CA . GLN A 1 173 ? 13.278 -14.437 -8.587 1.00 89.69 173 GLN A CA 1
ATOM 1413 C C . GLN A 1 173 ? 14.055 -13.324 -9.306 1.00 89.69 173 GLN A C 1
ATOM 1415 O O . GLN A 1 173 ? 13.555 -12.747 -10.274 1.00 89.69 173 GLN A O 1
ATOM 1420 N N . PRO A 1 174 ? 15.306 -13.035 -8.900 1.00 86.81 174 PRO A N 1
ATOM 1421 C CA . PRO A 1 174 ? 16.136 -12.043 -9.585 1.00 86.81 174 PRO A CA 1
ATOM 1422 C C . PRO A 1 174 ? 16.264 -12.289 -11.095 1.00 86.81 174 PRO A C 1
ATOM 1424 O O . PRO A 1 174 ? 16.212 -11.346 -11.882 1.00 86.81 174 PRO A O 1
ATOM 1427 N N . THR A 1 175 ? 16.367 -13.556 -11.506 1.00 85.69 175 THR A N 1
ATOM 1428 C CA . THR A 1 175 ? 16.454 -13.962 -12.916 1.00 85.69 175 THR A CA 1
ATOM 1429 C C . THR A 1 175 ? 15.219 -13.569 -13.721 1.00 85.69 175 THR A C 1
ATOM 1431 O O . THR A 1 175 ? 15.365 -13.110 -14.849 1.00 85.69 175 THR A O 1
ATOM 1434 N N . ASP A 1 176 ? 14.020 -13.659 -13.136 1.00 85.81 176 ASP A N 1
ATOM 1435 C CA . ASP A 1 176 ? 12.773 -13.298 -13.820 1.00 85.81 176 ASP A CA 1
ATOM 1436 C C . ASP A 1 176 ? 12.747 -11.802 -14.173 1.00 85.81 176 ASP A C 1
ATOM 1438 O O . ASP A 1 176 ? 12.288 -11.413 -15.247 1.00 85.81 176 ASP A O 1
ATOM 1442 N N . ILE A 1 177 ? 13.276 -10.958 -13.279 1.00 81.19 177 ILE A N 1
ATOM 1443 C CA . ILE A 1 177 ? 13.379 -9.509 -13.495 1.00 81.19 177 ILE A CA 1
ATOM 1444 C C . ILE A 1 177 ? 14.394 -9.216 -14.598 1.00 81.19 177 ILE A C 1
ATOM 1446 O O . ILE A 1 177 ? 14.098 -8.455 -15.517 1.00 81.19 177 ILE A O 1
ATOM 1450 N N . LEU A 1 178 ? 15.571 -9.845 -14.542 1.00 79.38 178 LEU A N 1
ATOM 1451 C CA . LEU A 1 178 ? 16.613 -9.679 -15.559 1.00 79.38 178 LEU A CA 1
ATOM 1452 C C . LEU A 1 178 ? 16.131 -10.093 -16.953 1.00 79.38 178 LEU A C 1
ATOM 1454 O O . LEU A 1 178 ? 16.405 -9.397 -17.932 1.00 79.38 178 LEU A O 1
ATOM 1458 N N . ASP A 1 179 ? 15.397 -11.199 -17.051 1.00 80.31 179 ASP A N 1
ATOM 1459 C CA . ASP A 1 179 ? 14.850 -11.684 -18.316 1.00 80.31 179 ASP A CA 1
ATOM 1460 C C . ASP A 1 179 ? 13.747 -10.764 -18.850 1.00 80.31 179 ASP A C 1
ATOM 1462 O O . ASP A 1 179 ? 13.731 -10.448 -20.045 1.00 80.31 179 ASP A O 1
ATOM 1466 N N . ALA A 1 180 ? 12.858 -10.276 -17.977 1.00 76.56 180 ALA A N 1
ATOM 1467 C CA . ALA A 1 180 ? 11.830 -9.303 -18.345 1.00 76.56 180 ALA A CA 1
ATOM 1468 C C . ALA A 1 180 ? 12.449 -8.006 -18.888 1.00 76.56 180 ALA A C 1
ATOM 1470 O O . ALA A 1 180 ? 12.010 -7.497 -19.921 1.00 76.56 180 ALA A O 1
ATOM 1471 N N . VAL A 1 181 ? 13.508 -7.521 -18.240 1.00 70.81 181 VAL A N 1
ATOM 1472 C CA . VAL A 1 181 ? 14.269 -6.338 -18.657 1.00 70.81 181 VAL A CA 1
ATOM 1473 C C . VAL A 1 181 ? 14.941 -6.549 -20.013 1.00 70.81 181 VAL A C 1
ATOM 1475 O O . VAL A 1 181 ? 14.770 -5.736 -20.918 1.00 70.81 181 VAL A O 1
ATOM 1478 N N . ARG A 1 182 ? 15.640 -7.673 -20.217 1.00 70.50 182 ARG A N 1
ATOM 1479 C CA . ARG A 1 182 ? 16.267 -8.003 -21.513 1.00 70.50 182 ARG A CA 1
ATOM 1480 C C . ARG A 1 182 ? 15.244 -8.063 -22.643 1.00 70.50 182 ARG A C 1
ATOM 1482 O O . ARG A 1 182 ? 15.478 -7.537 -23.734 1.00 70.50 182 ARG A O 1
ATOM 1489 N N . LYS A 1 183 ? 14.094 -8.690 -22.389 1.00 71.06 183 LYS A N 1
ATOM 1490 C CA . LYS A 1 183 ? 12.988 -8.760 -23.350 1.00 71.06 183 LYS A CA 1
ATOM 1491 C C . LYS A 1 183 ? 12.410 -7.375 -23.652 1.00 71.06 183 LYS A C 1
ATOM 1493 O O . LYS A 1 183 ? 12.087 -7.097 -24.801 1.00 71.06 183 LYS A O 1
ATOM 1498 N N . TYR A 1 184 ? 12.307 -6.512 -22.646 1.00 65.50 184 TYR A N 1
ATOM 1499 C CA . TYR A 1 184 ? 11.854 -5.135 -22.815 1.00 65.50 184 TYR A CA 1
ATOM 1500 C C . TYR A 1 184 ? 12.845 -4.303 -23.646 1.00 65.50 184 TYR A C 1
ATOM 1502 O O . TYR A 1 184 ? 12.445 -3.731 -24.660 1.00 65.50 184 TYR A O 1
ATOM 1510 N N . SER A 1 185 ? 14.135 -4.318 -23.297 1.00 60.69 185 SER A N 1
ATOM 1511 C CA . SER A 1 185 ? 15.209 -3.613 -24.017 1.00 60.69 185 SER A CA 1
ATOM 1512 C C . SER A 1 185 ? 15.317 -4.061 -25.481 1.00 60.69 185 SER A C 1
ATOM 1514 O O . SER A 1 185 ? 15.292 -3.232 -26.384 1.00 60.69 185 SER A O 1
ATOM 1516 N N . SER A 1 186 ? 15.296 -5.371 -25.749 1.00 64.44 186 SER A N 1
ATOM 1517 C CA . SER A 1 186 ? 15.352 -5.904 -27.125 1.00 64.44 186 SER A CA 1
ATOM 1518 C C . SER A 1 186 ? 14.151 -5.542 -28.011 1.00 64.44 186 SER A C 1
ATOM 1520 O O . SER A 1 186 ? 14.240 -5.661 -29.231 1.00 64.44 186 SER A O 1
ATOM 1522 N N . SER A 1 187 ? 13.033 -5.106 -27.421 1.00 61.59 187 SER A N 1
ATOM 1523 C CA . SER A 1 187 ? 11.822 -4.711 -28.152 1.00 61.59 187 SER A CA 1
ATOM 1524 C C . SER A 1 187 ? 11.744 -3.215 -28.485 1.00 61.59 187 SER A C 1
ATOM 1526 O O . SER A 1 187 ? 10.842 -2.811 -29.220 1.00 61.59 187 SER A O 1
ATOM 1528 N N . ARG A 1 188 ? 12.677 -2.394 -27.979 1.00 56.44 188 ARG A N 1
ATOM 1529 C CA . ARG A 1 188 ? 12.729 -0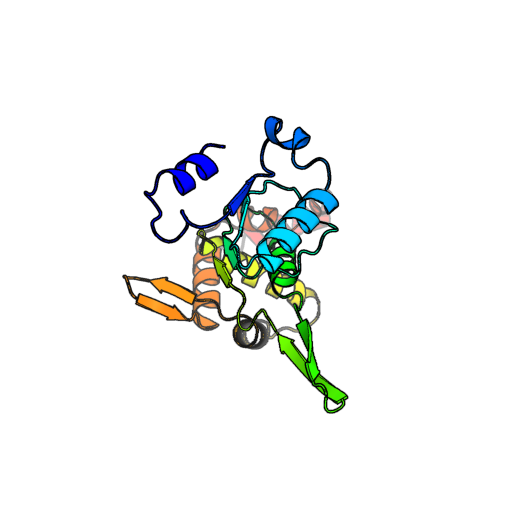.941 -28.201 1.00 56.44 188 ARG A CA 1
ATOM 1530 C C . ARG A 1 188 ? 13.858 -0.551 -29.159 1.00 56.44 188 ARG A C 1
ATOM 1532 O O . ARG A 1 188 ? 14.928 -1.146 -29.162 1.00 56.44 188 ARG A O 1
ATOM 1539 N N . SER A 1 189 ? 13.609 0.466 -29.986 1.00 51.56 189 SER A N 1
ATOM 1540 C CA . SER A 1 189 ? 14.645 1.098 -30.815 1.00 51.56 189 SER A CA 1
ATOM 1541 C C . SER A 1 189 ? 15.558 1.960 -29.935 1.00 51.56 189 SER A C 1
ATOM 1543 O O . SER A 1 189 ? 15.091 2.523 -28.949 1.00 51.56 189 SER A O 1
ATOM 1545 N N . VAL A 1 190 ? 16.827 2.133 -30.319 1.00 51.22 190 VAL A N 1
ATOM 1546 C CA . VAL A 1 190 ? 17.834 2.985 -29.641 1.00 51.22 190 VAL A CA 1
ATOM 1547 C C . VAL A 1 190 ? 17.297 4.394 -29.303 1.00 51.22 190 VAL A C 1
ATOM 1549 O O . VAL A 1 190 ? 17.685 5.001 -28.307 1.00 51.22 190 VAL A O 1
ATOM 1552 N N . PHE A 1 191 ? 16.340 4.907 -30.084 1.00 44.78 191 PHE A N 1
ATOM 1553 C CA . PHE A 1 191 ? 15.679 6.196 -29.844 1.00 44.78 191 PHE A CA 1
ATOM 1554 C C . PHE A 1 191 ? 14.764 6.236 -28.602 1.00 44.78 191 PHE A C 1
ATOM 1556 O O . PHE A 1 191 ? 14.656 7.280 -27.957 1.00 44.78 191 PHE A O 1
ATOM 1563 N N . ASP A 1 192 ? 14.136 5.121 -28.228 1.00 50.75 192 ASP A N 1
ATOM 1564 C CA . ASP A 1 192 ? 13.295 5.037 -27.023 1.00 50.75 192 ASP A CA 1
ATOM 1565 C C . ASP A 1 192 ? 14.136 4.943 -25.734 1.00 50.75 192 ASP A C 1
ATOM 1567 O O . ASP A 1 192 ? 13.672 5.271 -24.640 1.00 50.75 192 ASP A O 1
ATOM 1571 N N . GLU A 1 193 ? 15.389 4.499 -25.853 1.00 47.78 193 GLU A N 1
ATOM 1572 C CA . GLU A 1 193 ? 16.347 4.395 -24.748 1.00 47.78 193 GLU A CA 1
ATOM 1573 C C . GLU A 1 193 ? 16.882 5.786 -24.356 1.00 47.78 193 GLU A C 1
ATOM 1575 O O . GLU A 1 193 ? 16.927 6.140 -23.175 1.00 47.78 193 GLU A O 1
ATOM 1580 N N . ALA A 1 194 ? 17.151 6.637 -25.355 1.00 45.66 194 ALA A N 1
ATOM 1581 C CA . ALA A 1 194 ? 17.642 8.005 -25.171 1.00 45.66 194 ALA A CA 1
ATOM 1582 C C . ALA A 1 194 ? 16.626 8.975 -24.530 1.00 45.66 194 ALA A C 1
ATOM 1584 O O . ALA A 1 194 ? 17.016 10.018 -24.015 1.00 45.66 194 ALA A O 1
ATOM 1585 N N . THR A 1 195 ? 15.331 8.649 -24.547 1.00 46.41 195 THR A N 1
ATOM 1586 C CA . THR A 1 195 ? 14.272 9.483 -23.943 1.00 46.41 195 THR A CA 1
ATOM 1587 C C . THR A 1 195 ? 13.936 9.105 -22.500 1.00 46.41 195 THR A C 1
ATOM 1589 O O . THR A 1 195 ? 13.266 9.875 -21.814 1.00 46.41 195 THR A O 1
ATOM 1592 N N . THR A 1 196 ? 14.379 7.932 -22.029 1.00 46.75 196 THR A N 1
ATOM 1593 C CA . THR A 1 196 ? 14.002 7.398 -20.706 1.00 46.75 196 THR A CA 1
ATOM 1594 C C . THR A 1 196 ? 15.056 7.699 -19.633 1.00 46.75 196 THR A C 1
ATOM 1596 O O . THR A 1 196 ? 14.726 7.892 -18.463 1.00 46.75 196 THR A O 1
ATOM 1599 N N . ILE A 1 197 ? 16.325 7.813 -20.026 1.00 45.94 197 ILE A N 1
ATOM 1600 C CA . ILE A 1 197 ? 17.348 8.451 -19.197 1.00 45.94 197 ILE A CA 1
ATOM 1601 C C . ILE A 1 197 ? 17.088 9.957 -19.286 1.00 45.94 197 ILE A C 1
ATOM 1603 O O . ILE A 1 197 ? 16.873 10.469 -20.382 1.00 45.94 197 ILE A O 1
ATOM 1607 N N . SER A 1 198 ? 17.114 10.683 -18.164 1.00 42.47 198 SER A N 1
ATOM 1608 C CA . SER A 1 198 ? 17.182 12.151 -18.177 1.00 42.47 198 SER A CA 1
ATOM 1609 C C . SER A 1 198 ? 18.532 12.583 -18.752 1.00 42.47 198 SER A C 1
ATOM 1611 O O . SER A 1 198 ? 19.417 13.036 -18.030 1.00 42.47 198 SER A O 1
ATOM 1613 N N . ILE A 1 199 ? 18.732 12.358 -20.046 1.00 51.59 199 ILE A N 1
ATOM 1614 C CA . ILE A 1 199 ? 19.839 12.913 -20.795 1.00 51.59 199 ILE A CA 1
ATOM 1615 C C . ILE A 1 199 ? 19.522 14.395 -20.868 1.00 51.59 199 ILE A C 1
ATOM 1617 O O . ILE A 1 199 ? 18.450 14.789 -21.332 1.00 51.59 199 ILE A O 1
ATOM 1621 N N . ASP A 1 200 ? 20.430 15.214 -20.353 1.00 54.22 200 ASP A N 1
ATOM 1622 C CA . ASP A 1 200 ? 20.386 16.637 -20.626 1.00 54.22 200 ASP A CA 1
ATOM 1623 C C . ASP A 1 200 ? 20.465 16.804 -22.146 1.00 54.22 200 ASP A C 1
ATOM 1625 O O . ASP A 1 200 ? 21.518 16.603 -22.751 1.00 54.22 200 ASP A O 1
ATOM 1629 N N . LEU A 1 201 ? 19.324 17.086 -22.777 1.00 60.19 201 LEU A N 1
ATOM 1630 C CA . LEU A 1 201 ? 19.220 17.248 -24.225 1.00 60.19 201 LEU A CA 1
ATOM 1631 C C . LEU A 1 201 ? 20.122 18.388 -24.719 1.00 60.19 201 LEU A C 1
ATOM 1633 O O . LEU A 1 201 ? 20.485 18.381 -25.892 1.00 60.19 201 LEU A O 1
ATOM 1637 N N . ALA A 1 202 ? 20.571 19.290 -23.834 1.00 68.19 202 ALA A N 1
ATOM 1638 C CA . ALA A 1 202 ? 21.588 20.290 -24.153 1.00 68.19 202 ALA A CA 1
ATOM 1639 C C . ALA A 1 202 ? 22.945 19.666 -24.535 1.00 68.19 202 ALA A C 1
ATOM 1641 O O . ALA A 1 202 ? 23.751 20.292 -25.219 1.00 68.19 202 ALA A O 1
ATOM 1642 N N . LEU A 1 203 ? 23.218 18.411 -24.158 1.00 67.25 203 LEU A N 1
ATOM 1643 C CA . LEU A 1 203 ? 24.411 17.687 -24.609 1.00 67.25 203 LEU A CA 1
ATOM 1644 C C . LEU A 1 203 ? 24.374 17.381 -26.113 1.00 67.25 203 LEU A C 1
ATOM 1646 O O . LEU A 1 203 ? 25.432 17.227 -26.721 1.00 67.25 203 LEU A O 1
ATOM 1650 N N . LEU A 1 204 ? 23.186 17.322 -26.730 1.00 67.31 204 LEU A N 1
ATOM 1651 C CA . LEU A 1 204 ? 23.041 17.165 -28.183 1.00 67.31 204 LEU A CA 1
ATOM 1652 C C . LEU A 1 204 ? 23.338 18.460 -28.952 1.00 67.31 204 LEU A C 1
ATOM 1654 O O . LEU A 1 204 ? 23.598 18.394 -30.155 1.00 67.31 204 LEU A O 1
ATOM 1658 N N . ASP A 1 205 ? 23.357 19.610 -28.271 1.00 76.88 205 ASP A N 1
ATOM 1659 C CA . ASP A 1 205 ? 23.776 20.890 -28.855 1.00 76.88 205 ASP A CA 1
ATOM 1660 C C . ASP A 1 205 ? 25.307 20.984 -28.989 1.00 76.88 205 ASP A C 1
ATOM 1662 O O . ASP A 1 205 ? 25.834 21.849 -29.690 1.00 76.88 205 ASP A O 1
ATOM 1666 N N . ILE A 1 206 ? 26.046 20.068 -28.352 1.00 84.19 206 ILE A N 1
ATOM 1667 C CA . ILE A 1 206 ? 27.496 19.959 -28.488 1.00 84.19 206 ILE A CA 1
ATOM 1668 C C . ILE A 1 206 ? 27.806 19.150 -29.754 1.00 84.19 206 ILE A C 1
ATOM 1670 O O . ILE A 1 206 ? 27.722 17.920 -29.762 1.00 84.19 206 ILE A O 1
ATOM 1674 N N . GLU A 1 207 ? 28.232 19.837 -30.820 1.00 79.44 207 GLU A N 1
ATOM 1675 C CA . GLU A 1 207 ? 28.545 19.227 -32.127 1.00 79.44 207 GLU A CA 1
ATOM 1676 C C . GLU A 1 207 ? 29.480 18.013 -32.031 1.00 79.44 207 GLU A C 1
ATOM 1678 O O . GLU A 1 207 ? 29.284 17.026 -32.738 1.00 79.44 207 GLU A O 1
ATOM 1683 N N . ALA A 1 208 ? 30.463 18.047 -31.128 1.00 79.88 208 ALA A N 1
ATOM 1684 C CA . ALA A 1 208 ? 31.401 16.943 -30.929 1.00 79.88 208 ALA A CA 1
ATOM 1685 C C . ALA A 1 208 ? 30.722 15.661 -30.411 1.00 79.88 208 ALA A C 1
ATOM 1687 O O . ALA A 1 208 ? 31.082 14.562 -30.832 1.00 79.88 208 ALA A O 1
ATOM 1688 N N . ILE A 1 209 ? 29.729 15.791 -29.525 1.00 75.81 209 ILE A N 1
ATOM 1689 C CA . ILE A 1 209 ? 28.971 14.654 -28.985 1.00 75.81 209 ILE A CA 1
ATOM 1690 C C . ILE A 1 209 ? 28.039 14.106 -30.066 1.00 75.81 209 ILE A C 1
ATOM 1692 O O . ILE A 1 209 ? 28.009 12.898 -30.306 1.00 75.81 209 ILE A O 1
ATOM 1696 N N . LYS A 1 210 ? 27.334 14.994 -30.774 1.00 77.88 210 LYS A N 1
ATOM 1697 C CA . LYS A 1 210 ? 26.446 14.624 -31.881 1.00 77.88 210 LYS A CA 1
ATOM 1698 C C . LYS A 1 210 ? 27.188 13.867 -32.988 1.00 77.88 210 LYS A C 1
ATOM 1700 O O . LYS A 1 210 ? 26.720 12.820 -33.433 1.00 77.88 210 LYS A O 1
ATOM 1705 N N . ALA A 1 211 ? 28.368 14.349 -33.378 1.00 77.62 211 ALA A N 1
ATOM 1706 C CA . ALA A 1 211 ? 29.198 13.716 -34.399 1.00 77.62 211 ALA A CA 1
ATOM 1707 C C . ALA A 1 211 ? 29.661 12.304 -33.998 1.00 77.62 211 ALA A C 1
ATOM 1709 O O . ALA A 1 211 ? 29.692 11.407 -34.841 1.00 77.62 211 ALA A O 1
ATOM 1710 N N . GLU A 1 212 ? 29.991 12.077 -32.723 1.00 76.56 212 GLU A N 1
ATOM 1711 C CA . GLU A 1 212 ? 30.407 10.751 -32.251 1.00 76.56 212 GLU A CA 1
ATOM 1712 C C . GLU A 1 212 ? 29.228 9.766 -32.178 1.00 76.56 212 GLU A C 1
ATOM 1714 O O . GLU A 1 212 ? 29.379 8.609 -32.575 1.00 76.56 212 GLU A O 1
ATOM 1719 N N . ILE A 1 213 ? 28.036 10.219 -31.764 1.00 70.75 213 ILE A N 1
ATOM 1720 C CA . ILE A 1 213 ? 26.807 9.400 -31.762 1.00 70.75 213 ILE A CA 1
ATOM 1721 C C . ILE A 1 213 ? 26.444 8.965 -33.191 1.00 70.75 213 ILE A C 1
ATOM 1723 O O . ILE A 1 213 ? 26.190 7.785 -33.448 1.00 70.75 213 ILE A O 1
ATOM 1727 N N . GLU A 1 214 ? 26.472 9.894 -34.151 1.00 72.81 214 GLU A N 1
ATOM 1728 C CA . GLU A 1 214 ? 26.202 9.598 -35.565 1.00 72.81 214 GLU A CA 1
ATOM 1729 C C . GLU A 1 214 ? 27.233 8.630 -36.170 1.00 72.81 214 GLU A C 1
ATOM 1731 O O . GLU A 1 214 ? 26.900 7.823 -37.044 1.00 72.81 214 GLU A O 1
ATOM 1736 N N . ARG A 1 215 ? 28.480 8.660 -35.684 1.00 77.00 215 ARG A N 1
ATOM 1737 C CA . ARG A 1 215 ? 29.542 7.743 -36.112 1.00 77.00 215 ARG A CA 1
ATOM 1738 C C . ARG A 1 215 ? 29.313 6.313 -35.614 1.00 77.00 215 ARG A C 1
ATOM 1740 O O . ARG A 1 215 ? 29.601 5.372 -36.354 1.00 77.00 215 ARG A O 1
ATOM 1747 N N . GLN A 1 216 ? 28.773 6.137 -34.407 1.00 63.28 216 GLN A N 1
ATOM 1748 C CA . GLN A 1 216 ? 28.515 4.812 -33.823 1.00 63.28 216 GLN A CA 1
ATOM 1749 C C . GLN A 1 216 ? 27.314 4.090 -34.453 1.00 63.28 216 GLN A C 1
ATOM 1751 O O . GLN A 1 216 ? 27.356 2.868 -34.601 1.00 63.28 216 GLN A O 1
ATOM 1756 N N . ASN A 1 217 ? 26.308 4.823 -34.946 1.00 52.28 217 ASN A N 1
ATOM 1757 C CA . ASN A 1 217 ? 25.159 4.246 -35.665 1.00 52.28 217 ASN A CA 1
ATOM 1758 C C . ASN A 1 217 ? 25.527 3.508 -36.972 1.00 52.28 217 ASN A C 1
ATOM 1760 O O . ASN A 1 217 ? 24.691 2.805 -37.534 1.00 52.28 217 ASN A O 1
ATOM 1764 N N . LYS A 1 218 ? 26.767 3.629 -37.470 1.00 50.53 218 LYS A N 1
ATOM 1765 C CA . LYS A 1 218 ? 27.236 2.927 -38.680 1.00 50.53 218 LYS A CA 1
ATOM 1766 C C . LYS A 1 218 ? 27.813 1.526 -38.435 1.00 50.53 218 LYS A C 1
ATOM 1768 O O . LYS A 1 218 ? 28.179 0.873 -39.406 1.00 50.53 218 LYS A O 1
ATOM 1773 N N . ILE A 1 219 ? 27.900 1.039 -37.193 1.00 45.28 219 ILE A N 1
ATOM 1774 C CA . ILE A 1 219 ? 28.543 -0.261 -36.881 1.00 45.28 219 ILE A CA 1
ATOM 1775 C C . ILE A 1 219 ? 27.548 -1.447 -36.933 1.00 45.28 219 ILE A C 1
ATOM 1777 O O . ILE A 1 219 ? 27.866 -2.572 -36.563 1.00 45.28 219 ILE A O 1
ATOM 1781 N N . SER A 1 220 ? 26.338 -1.255 -37.461 1.00 43.19 220 SER A N 1
ATOM 1782 C CA . SER A 1 220 ? 25.381 -2.351 -37.678 1.00 43.19 220 SER A CA 1
ATOM 1783 C C . SER A 1 220 ? 24.801 -2.316 -39.093 1.00 43.19 220 SER A C 1
ATOM 1785 O O . SER A 1 220 ? 23.653 -1.928 -39.291 1.00 43.19 220 SER A O 1
ATOM 1787 N N . SER A 1 221 ? 25.608 -2.726 -40.077 1.00 37.62 221 SER A N 1
ATOM 1788 C CA . SER A 1 221 ? 25.123 -3.316 -41.335 1.00 37.62 221 SER A CA 1
ATOM 1789 C C . SER A 1 221 ? 25.860 -4.617 -41.599 1.00 37.62 221 SER A C 1
ATOM 1791 O O . SER A 1 221 ? 27.112 -4.543 -41.602 1.00 37.62 221 SER A O 1
#

Solvent-accessible surface area (backbone atoms only — not comparable to full-atom values): 13590 Å² total; per-residue (Å²): 97,72,67,58,52,50,34,62,67,54,76,35,76,90,54,40,81,38,49,74,47,59,63,41,62,79,82,35,40,82,81,42,75,46,73,64,55,48,52,51,52,52,53,50,31,54,77,70,75,42,52,72,44,76,42,68,66,94,56,71,76,65,100,55,83,56,53,84,47,37,70,43,80,50,83,72,93,74,94,49,56,66,63,50,51,52,51,52,53,50,36,67,43,77,31,72,50,78,47,72,48,97,88,69,51,76,48,77,42,66,77,57,89,62,67,46,78,48,67,83,55,68,67,58,58,45,51,35,56,49,52,54,52,53,65,62,54,78,76,66,71,100,64,60,67,68,62,44,45,54,52,46,41,57,47,38,74,79,56,70,50,74,46,83,54,94,95,35,83,42,74,66,50,48,66,58,45,53,51,52,47,52,56,51,56,75,73,51,57,77,72,63,56,63,70,71,48,90,61,65,68,72,54,62,72,36,63,72,53,42,53,52,55,62,57,58,70,66,78,78,124

Radius of gyration: 22.97 Å; Cα contacts (8 Å, |Δi|>4): 181; chains: 1; bounding box: 56×40×79 Å

Sequence (221 aa):
DALEELIKNNKFKHLSNYEIINISGVENEKNFKDTQAVQAKIKKCESENVKTITLTVNRMLTGSTVPEWDTMLYLKDTASPQEYDQAIFRLQNQYIKVFKEPSGDVVKFNMKPQTLLVDFNPNRMFQMQEHKSQIYNVNTDKNGNSLLEERIRKELEISPIVVLHHNKIVQIQPTDILDAVRKYSSSRSVFDEATTISIDLALLDIEAIKAEIERQNKISS

Secondary structure (DSSP, 8-state):
-HHHHHHHTTSSTTTTTSEEEE--SSGGGGT--SHHHHHHHHHHHHHTT--EEEE-SSSSSSS---TT--EEEE------HHHHHHHHHHHHS--EEEEE-TTS-EEEEES-S--EEEES-HHHHHHHHHHHHHHHHTTS-S-HHHHHHHHHHHHHHHS--EEEETTEEEEPPHHHHHHHHHHHHHTS-HHHHTTTS---GGGGGSHHHHHHHHHHTTS--

pLDDT: mean 78.04, std 14.8, range [37.62, 96.94]

Mean predicted aligned error: 12.27 Å

Foldseek 3Di:
DVVVVVLCVCPVVPRNQAAEAEPPDDVCCVQDVDPVSSLVVCVVCVVVVGHHDYHDDPPCLPPHARQPAQEAEDPDPDLDLVSVVSVVVSNVPWDWDWDADPVRDIDIDTPHPHHYYDYPDVLVVLVSLVVVLVVVVVPDDDPSPVVSQVVVQVVCVVPWDWDQDPNDIDTDHSVNSVVSVVVVVVVDDPVVVVVSPPDVCVLCVPVVSVVVVVVVVPPPD

Nearest PDB structures (foldseek):
  1fxk-assembly1_B  TM=2.434E-01  e=9.957E-01  Methanothermobacter thermautotrophicus
  8syo-assembly1_A  TM=3.364E-01  e=2.976E+00  Homo sapiens
  8p0v-assembly1_O  TM=3.395E-01  e=5.146E+00  Homo sapiens